Protein AF-A0A3A4PEE6-F1 (afdb_monomer)

Mean predicted aligned error: 11.0 Å

Radius of gyration: 26.26 Å; Cα contacts (8 Å, |Δi|>4): 742; chains: 1; bounding box: 87×63×66 Å

Structure (mmCIF, N/CA/C/O backbone):
data_AF-A0A3A4PEE6-F1
#
_entry.id   AF-A0A3A4PEE6-F1
#
loop_
_atom_site.group_PDB
_atom_site.id
_atom_site.type_symbol
_atom_site.label_atom_id
_atom_site.label_alt_id
_atom_site.label_comp_id
_atom_site.label_asym_id
_atom_site.label_entity_id
_atom_site.label_seq_id
_atom_site.pdbx_PDB_ins_code
_atom_site.Cartn_x
_atom_site.Cartn_y
_atom_site.Cartn_z
_atom_site.occupancy
_atom_site.B_iso_or_equiv
_atom_site.auth_seq_id
_atom_site.auth_comp_id
_atom_site.auth_asym_id
_atom_site.auth_atom_id
_atom_site.pdbx_PDB_model_num
ATOM 1 N N . MET A 1 1 ? 61.094 45.064 -9.556 1.00 45.22 1 MET A N 1
ATOM 2 C CA . MET A 1 1 ? 59.661 45.115 -9.910 1.00 45.22 1 MET A CA 1
ATOM 3 C C . MET A 1 1 ? 58.897 44.663 -8.677 1.00 45.22 1 MET A C 1
ATOM 5 O O . MET A 1 1 ? 59.155 43.572 -8.192 1.00 45.22 1 MET A O 1
ATOM 9 N N . LEU A 1 2 ? 58.136 45.578 -8.083 1.00 46.50 2 LEU A N 1
ATOM 10 C CA . LEU A 1 2 ? 57.671 45.560 -6.695 1.00 46.50 2 LEU A CA 1
ATOM 11 C C . LEU A 1 2 ? 56.166 45.826 -6.717 1.00 46.50 2 LEU A C 1
ATOM 13 O O . LEU A 1 2 ? 55.790 46.919 -7.119 1.00 46.50 2 LEU A O 1
ATOM 17 N N . ILE A 1 3 ? 55.332 44.845 -6.357 1.00 39.81 3 ILE A N 1
ATOM 18 C CA . ILE A 1 3 ? 53.872 44.993 -6.176 1.00 39.81 3 ILE A CA 1
ATOM 19 C C . ILE A 1 3 ? 53.465 43.986 -5.082 1.00 39.81 3 ILE A C 1
ATOM 21 O O . ILE A 1 3 ? 53.501 42.785 -5.321 1.00 39.81 3 ILE A O 1
ATOM 25 N N . VAL A 1 4 ? 53.503 44.387 -3.807 1.00 38.91 4 VAL A N 1
ATOM 26 C CA . VAL A 1 4 ? 52.409 44.935 -2.966 1.00 38.91 4 VAL A CA 1
ATOM 27 C C . VAL A 1 4 ? 51.303 43.913 -2.664 1.00 38.91 4 VAL A C 1
ATOM 29 O O . VAL A 1 4 ? 50.422 43.657 -3.478 1.00 38.91 4 VAL A O 1
ATOM 32 N N . CYS A 1 5 ? 51.352 43.382 -1.437 1.00 42.97 5 CYS A N 1
ATOM 33 C CA . CYS A 1 5 ? 50.287 42.631 -0.775 1.00 42.97 5 CYS A CA 1
ATOM 34 C C . CYS A 1 5 ? 49.165 43.573 -0.311 1.00 42.97 5 CYS A C 1
ATOM 36 O O . CYS A 1 5 ? 49.449 44.591 0.319 1.00 42.97 5 CYS A O 1
ATOM 38 N N . PHE A 1 6 ? 47.905 43.186 -0.522 1.00 43.78 6 PHE A N 1
ATOM 39 C CA . PHE A 1 6 ? 46.747 43.778 0.152 1.00 43.78 6 PHE A CA 1
ATOM 40 C C . PHE A 1 6 ? 46.066 42.720 1.024 1.00 43.78 6 PHE A C 1
ATOM 42 O O . PHE A 1 6 ? 45.573 41.711 0.526 1.00 43.78 6 PHE A O 1
ATOM 49 N N . ALA A 1 7 ? 46.055 42.964 2.333 1.00 48.38 7 ALA A N 1
ATOM 50 C CA . ALA A 1 7 ? 45.245 42.238 3.299 1.00 48.38 7 ALA A CA 1
ATOM 51 C C . ALA A 1 7 ? 43.889 42.946 3.424 1.00 48.38 7 ALA A C 1
ATOM 53 O O . ALA A 1 7 ? 43.844 44.123 3.780 1.00 48.38 7 ALA A O 1
ATOM 54 N N . ALA A 1 8 ? 42.793 42.240 3.149 1.00 49.09 8 ALA A N 1
ATOM 55 C CA . ALA A 1 8 ? 41.441 42.729 3.392 1.00 49.09 8 ALA A CA 1
ATOM 56 C C . ALA A 1 8 ? 40.834 41.979 4.586 1.00 49.09 8 ALA A C 1
ATOM 58 O O . ALA A 1 8 ? 40.660 40.763 4.551 1.00 49.09 8 ALA A O 1
ATOM 59 N N . HIS A 1 9 ? 40.547 42.724 5.654 1.00 46.06 9 HIS A N 1
ATOM 60 C CA . HIS A 1 9 ? 39.720 42.282 6.774 1.00 46.06 9 HIS A CA 1
ATOM 61 C C . HIS A 1 9 ? 38.258 42.216 6.325 1.00 46.06 9 HIS A C 1
ATOM 63 O O . HIS A 1 9 ? 37.709 43.223 5.879 1.00 46.06 9 HIS A O 1
ATOM 69 N N . VAL A 1 10 ? 37.620 41.059 6.489 1.00 49.34 10 VAL A N 1
ATOM 70 C CA . VAL A 1 10 ? 36.172 40.907 6.315 1.00 49.34 10 VAL A CA 1
ATOM 71 C C . VAL A 1 10 ? 35.542 40.735 7.694 1.00 49.34 10 VAL A C 1
ATOM 73 O O . VAL A 1 10 ? 35.890 39.825 8.444 1.00 49.34 10 VAL A O 1
ATOM 76 N N . PHE A 1 11 ? 34.639 41.657 8.027 1.00 43.00 11 PHE A N 1
ATOM 77 C CA . PHE A 1 11 ? 33.806 41.632 9.225 1.00 43.00 11 PHE A CA 1
ATOM 78 C C . PHE A 1 11 ? 32.778 40.497 9.138 1.00 43.00 11 PHE A C 1
ATOM 80 O O . PHE A 1 11 ? 32.085 40.355 8.132 1.00 43.00 11 PHE A O 1
ATOM 87 N N . ALA A 1 12 ? 32.653 39.721 10.214 1.00 45.44 12 ALA A N 1
ATOM 88 C CA . ALA A 1 12 ? 31.570 38.765 10.395 1.00 45.44 12 ALA A CA 1
ATOM 89 C C . ALA A 1 12 ? 30.266 39.512 10.720 1.00 45.44 12 ALA A C 1
ATOM 91 O O . ALA A 1 12 ? 30.190 40.225 11.720 1.00 45.44 12 ALA A O 1
ATOM 92 N N . ALA A 1 13 ? 29.247 39.336 9.880 1.00 48.31 13 ALA A N 1
ATOM 93 C CA . ALA A 1 13 ? 27.880 39.754 10.163 1.00 48.31 13 ALA A CA 1
ATOM 94 C C . ALA A 1 13 ? 27.096 38.575 10.759 1.00 48.31 13 ALA A C 1
ATOM 96 O O . ALA A 1 13 ? 27.114 37.466 10.224 1.00 48.31 13 ALA A O 1
ATOM 97 N N . THR A 1 14 ? 26.410 38.816 11.873 1.00 44.56 14 THR A N 1
ATOM 98 C CA . THR A 1 14 ? 25.442 37.896 12.482 1.00 44.56 14 THR A CA 1
ATOM 99 C C . THR A 1 14 ? 24.201 37.761 11.590 1.00 44.56 14 THR A C 1
ATOM 101 O O . THR A 1 14 ? 23.697 38.779 11.110 1.00 44.56 14 THR A O 1
ATOM 104 N N . PRO A 1 15 ? 23.664 36.546 11.368 1.00 39.97 15 PRO A N 1
ATOM 105 C CA . PRO A 1 15 ? 22.476 36.376 10.544 1.00 39.97 15 PRO A CA 1
ATOM 106 C C . PRO A 1 15 ? 21.219 36.794 11.315 1.00 39.97 15 PRO A C 1
ATOM 108 O O . PRO A 1 15 ? 21.001 36.394 12.460 1.00 39.97 15 PRO A O 1
ATOM 111 N N . ALA A 1 16 ? 20.375 37.586 10.659 1.00 43.00 16 ALA A N 1
ATOM 112 C CA . ALA A 1 16 ? 19.012 37.837 11.095 1.00 43.00 16 ALA A CA 1
ATOM 113 C C . ALA A 1 16 ? 18.144 36.616 10.749 1.00 43.00 16 ALA A C 1
ATOM 115 O O . ALA A 1 16 ? 18.011 36.257 9.578 1.00 43.00 16 ALA A O 1
ATOM 116 N N . PHE A 1 17 ? 17.543 35.988 11.761 1.00 33.69 17 PHE A N 1
ATOM 117 C CA . PHE A 1 17 ? 16.494 34.990 11.560 1.00 33.69 17 PHE A CA 1
ATOM 118 C C . PHE A 1 17 ? 15.236 35.692 11.040 1.00 33.69 17 PHE A C 1
ATOM 120 O O . PHE A 1 17 ? 14.553 36.405 11.774 1.00 33.69 17 PHE A O 1
ATOM 127 N N . THR A 1 18 ? 14.950 35.500 9.756 1.00 42.94 18 THR A N 1
ATOM 128 C CA . THR A 1 18 ? 13.654 35.804 9.148 1.00 42.94 18 THR A CA 1
ATOM 129 C C . THR A 1 18 ? 12.777 34.560 9.248 1.00 42.94 18 THR A C 1
ATOM 131 O O . THR A 1 18 ? 13.246 33.441 9.048 1.00 42.94 18 THR A O 1
ATOM 134 N N . ALA A 1 19 ? 11.512 34.748 9.630 1.00 42.34 19 ALA A N 1
ATOM 135 C CA . ALA A 1 19 ? 10.531 33.670 9.660 1.00 42.34 19 ALA A CA 1
ATOM 136 C C . ALA A 1 19 ? 10.400 33.048 8.262 1.00 42.34 19 ALA A C 1
ATOM 138 O O . ALA A 1 19 ? 10.365 33.773 7.265 1.00 42.34 19 ALA A O 1
ATOM 139 N N . ALA A 1 20 ? 10.340 31.716 8.208 1.00 34.41 20 ALA A N 1
ATOM 140 C CA . ALA A 1 20 ? 10.179 30.980 6.964 1.00 34.41 20 ALA A CA 1
ATOM 141 C C . ALA A 1 20 ? 8.896 31.442 6.244 1.00 34.41 20 ALA A C 1
ATOM 143 O O . ALA A 1 20 ? 7.841 31.511 6.885 1.00 34.41 20 ALA A O 1
ATOM 144 N N . PRO A 1 21 ? 8.958 31.777 4.944 1.00 38.22 21 PRO A N 1
ATOM 145 C CA . PRO A 1 21 ? 7.755 32.025 4.167 1.00 38.22 21 PRO A CA 1
ATOM 146 C C . PRO A 1 21 ? 6.896 30.757 4.146 1.00 38.22 21 PRO A C 1
ATOM 148 O O . PRO A 1 21 ? 7.421 29.642 4.131 1.00 38.22 21 PRO A O 1
ATOM 151 N N . ALA A 1 22 ? 5.572 30.935 4.151 1.00 40.31 22 ALA A N 1
ATOM 152 C CA . ALA A 1 22 ? 4.642 29.847 3.879 1.00 40.31 22 ALA A CA 1
ATOM 153 C C . ALA A 1 22 ? 5.055 29.153 2.573 1.00 40.31 22 ALA A C 1
ATOM 155 O O . ALA A 1 22 ? 5.417 29.835 1.608 1.00 40.31 22 ALA A O 1
ATOM 156 N N . ALA A 1 23 ? 5.037 27.818 2.575 1.00 32.69 23 ALA A N 1
ATOM 157 C CA . ALA A 1 23 ? 5.379 27.028 1.403 1.00 32.69 23 ALA A CA 1
ATOM 158 C C . ALA A 1 23 ? 4.579 27.546 0.190 1.00 32.69 23 ALA A C 1
ATOM 160 O O . ALA A 1 23 ? 3.364 27.742 0.315 1.00 32.69 23 ALA A O 1
ATOM 161 N N . PRO A 1 24 ? 5.234 27.842 -0.947 1.00 38.59 24 PRO A N 1
ATOM 162 C CA . PRO A 1 24 ? 4.513 28.192 -2.161 1.00 38.59 24 PRO A CA 1
ATOM 163 C C . PRO A 1 24 ? 3.582 27.033 -2.523 1.00 38.59 24 PRO A C 1
ATOM 165 O O . PRO A 1 24 ? 3.955 25.874 -2.371 1.00 38.59 24 PRO A O 1
ATOM 168 N N . ALA A 1 25 ? 2.367 27.342 -2.978 1.00 42.75 25 ALA A N 1
ATOM 169 C CA . ALA A 1 25 ? 1.510 26.332 -3.584 1.00 42.75 25 ALA A CA 1
ATOM 170 C C . ALA A 1 25 ? 2.272 25.712 -4.764 1.00 42.75 25 ALA A C 1
ATOM 172 O O . ALA A 1 25 ? 2.732 26.448 -5.641 1.00 42.75 25 ALA A O 1
ATOM 173 N N . ASP A 1 26 ? 2.453 24.393 -4.736 1.00 41.94 26 ASP A N 1
ATOM 174 C CA . ASP A 1 26 ? 3.263 23.680 -5.716 1.00 41.94 26 ASP A CA 1
ATOM 175 C C . ASP A 1 26 ? 2.683 23.861 -7.126 1.00 41.94 26 ASP A C 1
ATOM 177 O O . ASP A 1 26 ? 1.554 23.462 -7.421 1.00 41.94 26 ASP A O 1
ATOM 181 N N . ASP A 1 27 ? 3.473 24.474 -8.011 1.00 51.00 27 ASP A N 1
ATOM 182 C CA . ASP A 1 27 ? 3.250 24.421 -9.451 1.00 51.00 27 ASP A CA 1
ATOM 183 C C . ASP A 1 27 ? 3.647 23.021 -9.927 1.00 51.00 27 ASP A C 1
ATOM 185 O O . ASP A 1 27 ? 4.794 22.736 -10.273 1.00 51.00 27 ASP A O 1
ATOM 189 N N . ASP A 1 28 ? 2.677 22.116 -9.872 1.00 53.62 28 ASP A N 1
ATOM 190 C CA . ASP A 1 28 ? 2.756 20.725 -10.323 1.00 53.62 28 ASP A CA 1
ATOM 191 C C . ASP A 1 28 ? 3.049 20.563 -11.835 1.00 53.62 28 ASP A C 1
ATOM 193 O O . ASP A 1 28 ? 3.081 19.438 -12.334 1.00 53.62 28 ASP A O 1
ATOM 197 N N . GLY A 1 29 ? 3.284 21.658 -12.572 1.00 56.84 29 GLY A N 1
ATOM 198 C CA . GLY A 1 29 ? 3.562 21.658 -14.009 1.00 56.84 29 GLY A CA 1
ATOM 199 C C . GLY A 1 29 ? 2.332 21.352 -14.864 1.00 56.84 29 GLY A C 1
ATOM 200 O O . GLY A 1 29 ? 2.451 21.160 -16.076 1.00 56.84 29 GLY A O 1
ATOM 201 N N . LEU A 1 30 ? 1.144 21.296 -14.256 1.00 49.75 30 LEU A N 1
ATOM 202 C CA . LEU A 1 30 ? -0.086 20.932 -14.943 1.00 49.75 30 LEU A CA 1
ATOM 203 C C . LEU A 1 30 ? -0.776 22.171 -15.490 1.00 49.75 30 LEU A C 1
ATOM 205 O O . LEU A 1 30 ? -1.032 23.148 -14.781 1.00 49.75 30 LEU A O 1
ATOM 209 N N . THR A 1 31 ? -1.144 22.121 -16.773 1.00 63.72 31 THR A N 1
ATOM 210 C CA . THR A 1 31 ? -1.987 23.178 -17.331 1.00 63.72 31 THR A CA 1
ATOM 211 C C . THR A 1 31 ? -3.334 23.190 -16.602 1.00 63.72 31 THR A C 1
ATOM 213 O O . THR A 1 31 ? -3.822 22.134 -16.196 1.00 63.72 31 THR A O 1
ATOM 216 N N . PRO A 1 32 ? -4.001 24.347 -16.469 1.00 54.66 32 PRO A N 1
ATOM 217 C CA . PRO A 1 32 ? -5.336 24.407 -15.875 1.00 54.66 32 PRO A CA 1
ATOM 218 C C . PRO A 1 32 ? -6.360 23.488 -16.555 1.00 54.66 32 PRO A C 1
ATOM 220 O O . PRO A 1 32 ? -7.316 23.068 -15.909 1.00 54.66 32 PRO A O 1
ATOM 223 N N . GLN A 1 33 ? -6.166 23.180 -17.843 1.00 48.97 33 GLN A N 1
ATOM 224 C CA . GLN A 1 33 ? -6.991 22.226 -18.578 1.00 48.97 33 GLN A CA 1
ATOM 225 C C . GLN A 1 33 ? -6.669 20.788 -18.163 1.00 48.97 33 GLN A C 1
ATOM 227 O O . GLN A 1 33 ? -7.586 20.074 -17.789 1.00 48.97 33 GLN A O 1
ATOM 232 N N . LEU A 1 34 ? -5.387 20.408 -18.090 1.00 48.75 34 LEU A N 1
ATOM 233 C CA . LEU A 1 34 ? -4.983 19.091 -17.589 1.00 48.75 34 LEU A CA 1
ATOM 234 C C . LEU A 1 34 ? -5.427 18.892 -16.133 1.00 48.75 34 LEU A C 1
ATOM 236 O O . LEU A 1 34 ? -5.989 17.860 -15.813 1.00 48.75 34 LEU A O 1
ATOM 240 N N . ARG A 1 35 ? -5.305 19.907 -15.264 1.00 50.56 35 ARG A N 1
ATOM 241 C CA . ARG A 1 35 ? -5.877 19.860 -13.906 1.00 50.56 35 ARG A CA 1
ATOM 242 C C . ARG A 1 35 ? -7.388 19.670 -13.912 1.00 50.56 35 ARG A C 1
ATOM 244 O O . ARG A 1 35 ? -7.917 19.054 -13.004 1.00 50.56 35 ARG A O 1
ATOM 251 N N . ARG A 1 36 ? -8.110 20.212 -14.889 1.00 46.25 36 ARG A N 1
ATOM 252 C CA . ARG A 1 36 ? -9.563 20.027 -14.989 1.00 46.25 36 ARG A CA 1
ATOM 253 C C . ARG A 1 36 ? -9.924 18.655 -15.559 1.00 46.25 36 ARG A C 1
ATOM 255 O O . ARG A 1 36 ? -10.931 18.094 -15.153 1.00 46.25 36 ARG A O 1
ATOM 262 N N . ASP A 1 37 ? -9.100 18.108 -16.437 1.00 49.78 37 ASP A N 1
ATOM 263 C CA . ASP A 1 37 ? -9.311 16.782 -17.012 1.00 49.78 37 ASP A CA 1
ATOM 264 C C . ASP A 1 37 ? -8.914 15.674 -16.013 1.00 49.78 37 ASP A C 1
ATOM 266 O O . ASP A 1 37 ? -9.582 14.650 -15.947 1.00 49.78 37 ASP A O 1
ATOM 270 N N . ILE A 1 38 ? -7.898 15.919 -15.172 1.00 51.50 38 ILE A N 1
ATOM 271 C CA . ILE A 1 38 ? -7.454 15.031 -14.082 1.00 51.50 38 ILE A CA 1
ATOM 272 C C . ILE A 1 38 ? -8.330 15.210 -12.833 1.00 51.50 38 ILE A C 1
ATOM 274 O O . ILE A 1 38 ? -8.850 14.240 -12.299 1.00 51.50 38 ILE A O 1
ATOM 278 N N . TYR A 1 39 ? -8.521 16.449 -12.362 1.00 44.91 39 TYR A N 1
ATOM 279 C CA . TYR A 1 39 ? -9.173 16.752 -11.077 1.00 44.91 39 TYR A CA 1
ATOM 280 C C . TYR A 1 39 ? -10.595 17.312 -11.200 1.00 44.91 39 TYR A C 1
ATOM 282 O O . TYR A 1 39 ? -11.364 17.269 -10.244 1.00 44.91 39 TYR A O 1
ATOM 290 N N . GLY A 1 40 ? -10.990 17.845 -12.357 1.00 40.34 40 GLY A N 1
ATOM 291 C CA . GLY A 1 40 ? -12.303 18.480 -12.551 1.00 40.34 40 GLY A CA 1
ATOM 292 C C . GLY A 1 40 ? -13.471 17.501 -12.702 1.00 40.34 40 GLY A C 1
ATOM 293 O O . GLY A 1 40 ? -14.621 17.936 -12.656 1.00 40.34 40 GLY A O 1
ATOM 294 N N . GLY A 1 41 ? -13.193 16.198 -12.828 1.00 40.91 41 GLY A N 1
ATOM 295 C CA . GLY A 1 41 ? -14.175 15.121 -12.663 1.00 40.91 41 GLY A CA 1
ATOM 296 C C . GLY A 1 41 ? -14.405 14.706 -11.202 1.00 40.91 41 GLY A C 1
ATOM 297 O O . GLY A 1 41 ? -15.413 14.074 -10.90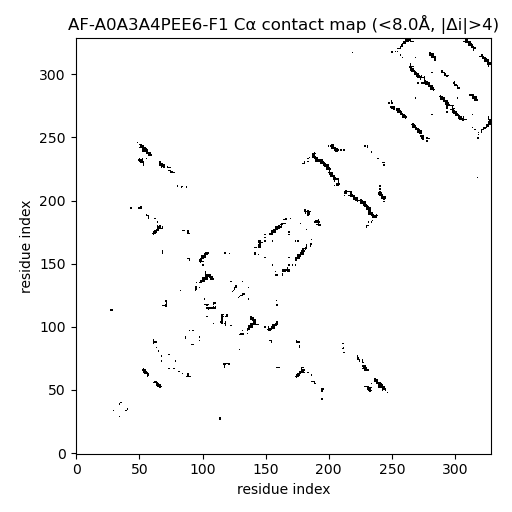3 1.00 40.91 41 GLY A O 1
ATOM 298 N N . MET A 1 42 ? -13.529 15.105 -10.272 1.00 40.38 42 MET A N 1
ATOM 299 C CA . MET A 1 42 ? -13.570 14.697 -8.863 1.00 40.38 42 MET A CA 1
ATOM 300 C C . MET A 1 42 ? -14.402 15.653 -7.997 1.00 40.38 42 MET A C 1
ATOM 302 O O . MET A 1 42 ? -13.963 16.138 -6.957 1.00 40.38 42 MET A O 1
ATOM 306 N N . ASN A 1 43 ? -15.652 15.902 -8.391 1.00 40.62 43 ASN A N 1
ATOM 307 C CA . ASN A 1 43 ? -16.664 16.316 -7.417 1.00 40.62 43 ASN A CA 1
ATOM 308 C C . ASN A 1 43 ? -17.132 15.055 -6.682 1.00 40.62 43 ASN A C 1
ATOM 310 O O . ASN A 1 43 ? -18.160 14.470 -7.022 1.00 40.62 43 ASN A O 1
ATOM 314 N N . GLY A 1 44 ? -16.317 14.606 -5.725 1.00 39.12 44 GLY A N 1
ATOM 315 C CA . GLY A 1 44 ? -16.571 13.396 -4.950 1.00 39.12 44 GLY A CA 1
ATOM 316 C C . GLY A 1 44 ? -17.930 13.448 -4.231 1.00 39.12 44 GLY A C 1
ATOM 317 O O . GLY A 1 44 ? -18.326 14.513 -3.738 1.00 39.12 44 GLY A O 1
ATOM 318 N N . PRO A 1 45 ? -18.663 12.324 -4.141 1.00 35.34 45 PRO A N 1
ATOM 319 C CA . PRO A 1 45 ? -19.906 12.259 -3.391 1.00 35.34 45 PRO A CA 1
ATOM 320 C C . PRO A 1 45 ? -19.637 12.563 -1.916 1.00 35.34 45 PRO A C 1
ATOM 322 O O . PRO A 1 45 ? -18.853 11.893 -1.246 1.00 35.34 45 PRO A O 1
ATOM 325 N N . THR A 1 46 ? -20.331 13.561 -1.382 1.00 38.88 46 THR A N 1
ATOM 326 C CA . THR A 1 46 ? -20.386 13.826 0.057 1.00 38.88 46 THR A CA 1
ATOM 327 C C . THR A 1 46 ? -21.395 12.872 0.696 1.00 38.88 46 THR A C 1
ATOM 329 O O . THR A 1 46 ? -22.535 13.239 0.964 1.00 38.88 46 THR A O 1
ATOM 332 N N . GLY A 1 47 ? -21.018 11.612 0.919 1.00 35.16 47 GLY A N 1
ATOM 333 C CA . GLY A 1 47 ? -21.890 10.696 1.655 1.00 35.16 47 GLY A CA 1
ATOM 334 C C . GLY A 1 47 ? -21.484 9.228 1.615 1.00 35.16 47 GLY A C 1
ATOM 335 O O . GLY A 1 47 ? -21.424 8.631 0.552 1.00 35.16 47 GLY A O 1
ATOM 336 N N . SER A 1 48 ? -21.301 8.662 2.813 1.00 38.62 48 SER A N 1
ATOM 337 C CA . SER A 1 48 ? -21.280 7.229 3.151 1.00 38.62 48 SER A CA 1
ATOM 338 C C . SER A 1 48 ? -20.250 6.333 2.444 1.00 38.62 48 SER A C 1
ATOM 340 O O . SER A 1 48 ? -20.510 5.825 1.363 1.00 38.62 48 SER A O 1
ATOM 342 N N . GLY A 1 49 ? -19.146 6.029 3.140 1.00 51.91 49 GLY A N 1
ATOM 343 C CA . GLY A 1 49 ? -18.414 4.763 2.975 1.00 51.91 49 GLY A CA 1
ATOM 344 C C . GLY A 1 49 ? -17.745 4.532 1.621 1.00 51.91 49 GLY A C 1
ATOM 345 O O . GLY A 1 49 ? -17.877 3.445 1.077 1.00 51.91 49 GLY A O 1
ATOM 346 N N . VAL A 1 50 ? -17.059 5.537 1.075 1.00 59.12 50 VAL A N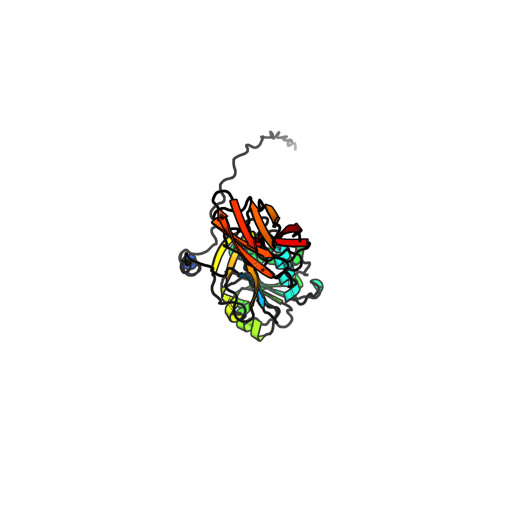 1
ATOM 347 C CA . VAL A 1 50 ? -16.256 5.351 -0.141 1.00 59.12 50 VAL A CA 1
ATOM 348 C C . VAL A 1 50 ? -15.000 4.558 0.222 1.00 59.12 50 VAL A C 1
ATOM 350 O O . VAL A 1 50 ? -14.247 4.991 1.096 1.00 59.12 50 VAL A O 1
ATOM 353 N N . ASP A 1 51 ? -14.794 3.415 -0.433 1.00 77.62 51 ASP A N 1
ATOM 354 C CA . ASP A 1 51 ? -13.579 2.609 -0.307 1.00 77.62 51 ASP A CA 1
ATOM 355 C C . ASP A 1 51 ? -12.382 3.413 -0.841 1.00 77.62 51 ASP A C 1
ATOM 357 O O . ASP A 1 51 ? -12.370 3.879 -1.986 1.00 77.62 51 ASP A O 1
ATOM 361 N N . ARG A 1 52 ? -11.401 3.639 0.036 1.00 91.06 52 ARG A N 1
ATOM 362 C CA . ARG A 1 52 ? -10.203 4.455 -0.206 1.00 91.06 52 ARG A CA 1
ATOM 363 C C . ARG A 1 52 ? -8.968 3.594 -0.052 1.00 91.06 52 ARG A C 1
ATOM 365 O O . ARG A 1 52 ? -8.133 3.808 0.825 1.00 91.06 52 ARG A O 1
ATOM 372 N N . ASP A 1 53 ? -8.870 2.590 -0.896 1.00 94.88 53 ASP A N 1
ATOM 373 C CA . ASP A 1 53 ? -7.815 1.601 -0.825 1.00 94.88 53 ASP A CA 1
ATOM 374 C C . ASP A 1 53 ? -6.531 2.184 -1.415 1.00 94.88 53 ASP A C 1
ATOM 376 O O . ASP A 1 53 ? -6.506 2.652 -2.551 1.00 94.88 53 ASP A O 1
ATOM 380 N N . VAL A 1 54 ? -5.464 2.186 -0.617 1.00 96.88 54 VAL A N 1
ATOM 381 C CA . VAL A 1 54 ? -4.171 2.808 -0.950 1.00 96.88 54 VAL A CA 1
ATOM 382 C C . VAL A 1 54 ? -3.132 1.756 -1.298 1.00 96.88 54 VAL A C 1
ATOM 384 O O . VAL A 1 54 ? -2.260 2.009 -2.116 1.00 96.88 54 VAL A O 1
ATOM 387 N N . ILE A 1 55 ? -3.204 0.565 -0.706 1.00 98.06 55 ILE A N 1
ATOM 388 C CA . ILE A 1 55 ? -2.397 -0.571 -1.154 1.00 98.06 55 ILE A CA 1
ATOM 389 C C . ILE A 1 55 ? -3.329 -1.732 -1.442 1.00 98.06 55 ILE A C 1
ATOM 391 O O . ILE A 1 55 ? -3.948 -2.275 -0.523 1.00 98.06 55 ILE A O 1
ATOM 395 N N . ILE A 1 56 ? -3.380 -2.130 -2.710 1.00 98.25 56 ILE A N 1
ATOM 396 C CA . ILE A 1 56 ? -4.159 -3.271 -3.186 1.00 98.25 56 ILE A CA 1
ATOM 397 C C . ILE A 1 56 ? -3.198 -4.245 -3.858 1.00 98.25 56 ILE A C 1
ATOM 399 O O . ILE A 1 56 ? -2.358 -3.841 -4.660 1.00 98.25 56 ILE A O 1
ATOM 403 N N . VAL A 1 57 ? -3.317 -5.532 -3.550 1.00 98.38 57 VAL A N 1
ATOM 404 C CA . VAL A 1 57 ? -2.532 -6.585 -4.206 1.00 98.38 57 VAL A CA 1
ATOM 405 C C . VAL A 1 57 ? -3.431 -7.577 -4.915 1.00 98.38 57 VAL A C 1
ATOM 407 O O . VAL A 1 57 ? -4.546 -7.847 -4.469 1.00 98.38 57 VAL A O 1
ATOM 410 N N . HIS A 1 58 ? -2.938 -8.167 -5.998 1.00 98.31 58 HIS A N 1
ATOM 411 C CA . HIS A 1 58 ? -3.639 -9.270 -6.645 1.00 98.31 58 HIS A CA 1
ATOM 412 C C . HIS A 1 58 ? -3.503 -10.547 -5.807 1.00 98.31 58 HIS A C 1
ATOM 414 O O . HIS A 1 58 ? -2.407 -10.918 -5.390 1.00 98.31 58 HIS A O 1
ATOM 420 N N . ARG A 1 59 ? -4.602 -11.283 -5.610 1.00 94.38 59 ARG A N 1
ATOM 421 C CA . ARG A 1 59 ? -4.646 -12.508 -4.785 1.00 94.38 59 ARG A CA 1
ATOM 422 C C . ARG A 1 59 ? -3.591 -13.559 -5.143 1.00 94.38 59 ARG A C 1
ATOM 424 O O . ARG A 1 59 ? -3.053 -14.218 -4.258 1.00 94.38 59 ARG A O 1
ATOM 431 N N . SER A 1 60 ? -3.364 -13.773 -6.437 1.00 95.81 60 SER A N 1
ATOM 432 C CA . SER A 1 60 ? -2.516 -14.857 -6.962 1.00 95.81 60 SER A CA 1
ATOM 433 C C . SER A 1 60 ? -1.358 -14.417 -7.865 1.00 95.81 60 SER A C 1
ATOM 435 O O . SER A 1 60 ? -0.602 -15.274 -8.318 1.00 95.81 60 SER A O 1
ATOM 437 N N . LYS A 1 61 ? -1.208 -13.119 -8.151 1.00 97.94 61 LYS A N 1
ATOM 438 C CA . LYS A 1 61 ? -0.193 -12.591 -9.076 1.00 97.94 61 LYS A CA 1
ATOM 439 C C . LYS A 1 61 ? 0.657 -11.546 -8.355 1.00 97.94 61 LYS A C 1
ATOM 441 O O . LYS A 1 61 ? 0.121 -10.867 -7.485 1.00 97.94 61 LYS A O 1
ATOM 446 N N . PRO A 1 62 ? 1.934 -11.370 -8.724 1.00 98.00 62 PRO A N 1
ATOM 447 C CA . PRO A 1 62 ? 2.810 -10.354 -8.141 1.00 98.00 62 PRO A CA 1
ATOM 448 C C . PRO A 1 62 ? 2.497 -8.953 -8.699 1.00 98.00 62 PRO A C 1
ATOM 450 O O . PRO A 1 62 ? 3.308 -8.347 -9.397 1.00 98.00 62 PRO A O 1
ATOM 453 N N . ILE A 1 63 ? 1.282 -8.470 -8.438 1.00 98.62 63 ILE A N 1
ATOM 454 C CA . ILE A 1 63 ? 0.770 -7.176 -8.897 1.00 98.62 63 ILE A CA 1
ATOM 455 C C . ILE A 1 63 ? 0.367 -6.347 -7.680 1.00 98.62 63 ILE A C 1
ATOM 457 O O . ILE A 1 63 ? -0.349 -6.845 -6.805 1.00 98.62 63 ILE A O 1
ATOM 461 N N . VAL A 1 64 ? 0.813 -5.092 -7.644 1.00 98.62 64 VAL A N 1
ATOM 462 C CA . VAL A 1 64 ? 0.543 -4.141 -6.563 1.00 98.62 64 VAL A CA 1
ATOM 463 C C . VAL A 1 64 ? 0.094 -2.803 -7.140 1.00 98.62 64 VAL A C 1
ATOM 465 O O . VAL A 1 64 ? 0.773 -2.229 -7.987 1.00 98.62 64 VAL A O 1
ATOM 468 N N . TYR A 1 65 ? -1.000 -2.273 -6.608 1.00 98.56 65 TYR A N 1
ATOM 469 C CA . TYR A 1 65 ? -1.289 -0.846 -6.636 1.00 98.56 65 TYR A CA 1
ATOM 470 C C . TYR A 1 65 ? -0.791 -0.201 -5.341 1.00 98.56 65 TYR A C 1
ATOM 472 O O . TYR A 1 65 ? -1.079 -0.699 -4.249 1.00 98.56 65 TYR A O 1
ATOM 480 N N . PHE A 1 66 ? -0.034 0.888 -5.469 1.00 98.38 66 PHE A N 1
ATOM 481 C CA . PHE A 1 66 ? 0.588 1.624 -4.375 1.00 98.38 66 PHE A CA 1
ATOM 482 C C . PHE A 1 66 ? 0.262 3.119 -4.491 1.00 98.38 66 PHE A C 1
ATOM 484 O O . PHE A 1 66 ? 0.987 3.900 -5.097 1.00 98.38 66 PHE A O 1
ATOM 491 N N . GLY A 1 67 ? -0.844 3.525 -3.882 1.00 97.38 67 GLY A N 1
ATOM 492 C CA . GLY A 1 67 ? -1.440 4.851 -4.010 1.00 97.38 67 GLY A CA 1
ATOM 493 C C . GLY A 1 67 ? -0.679 6.002 -3.350 1.00 97.38 67 GLY A C 1
ATOM 494 O O . GLY A 1 67 ? -1.009 7.160 -3.574 1.00 97.38 67 GLY A O 1
ATOM 495 N N . MET A 1 68 ? 0.362 5.742 -2.556 1.00 96.25 68 MET A N 1
ATOM 496 C CA . MET A 1 68 ? 1.238 6.793 -2.016 1.00 96.25 68 MET A CA 1
ATOM 497 C C . MET A 1 68 ? 2.211 7.286 -3.105 1.00 96.25 68 MET A C 1
ATOM 499 O O . MET A 1 68 ? 3.381 6.905 -3.132 1.00 96.25 68 MET A O 1
ATOM 503 N N . TYR A 1 69 ? 1.704 8.097 -4.035 1.00 91.75 69 TYR A N 1
ATOM 504 C CA . TYR A 1 69 ? 2.330 8.325 -5.341 1.00 91.75 69 TYR A CA 1
ATOM 505 C C . TYR A 1 69 ? 3.430 9.404 -5.374 1.00 91.75 69 TYR A C 1
ATOM 507 O O . TYR A 1 69 ? 4.336 9.306 -6.202 1.00 91.75 69 TYR A O 1
ATOM 515 N N . ARG A 1 70 ? 3.393 10.435 -4.504 1.00 94.56 70 ARG A N 1
ATOM 516 C CA . ARG A 1 70 ? 4.465 11.459 -4.427 1.00 94.56 70 ARG A CA 1
ATOM 517 C C . ARG A 1 70 ? 5.671 10.912 -3.677 1.00 94.56 70 ARG A C 1
ATOM 519 O O . ARG A 1 70 ? 5.970 11.326 -2.554 1.00 94.56 70 ARG A O 1
ATOM 526 N N . THR A 1 71 ? 6.362 9.959 -4.282 1.00 96.12 71 THR A N 1
ATOM 527 C CA . THR A 1 71 ? 7.529 9.297 -3.692 1.00 96.12 71 THR A CA 1
ATOM 528 C C . THR A 1 71 ? 8.644 10.285 -3.341 1.00 96.12 71 THR A C 1
ATOM 530 O O . THR A 1 71 ? 9.349 10.084 -2.358 1.00 96.12 71 THR A O 1
ATOM 533 N N . SER A 1 72 ? 8.748 11.423 -4.035 1.00 96.62 72 SER A N 1
ATOM 534 C CA . SER A 1 72 ? 9.678 12.505 -3.678 1.00 96.62 72 SER A CA 1
ATOM 535 C C . SER A 1 72 ? 9.413 13.157 -2.314 1.00 96.62 72 SER A C 1
ATOM 537 O O . SER A 1 72 ? 10.311 13.785 -1.754 1.00 96.62 72 SER A O 1
ATOM 539 N N . MET A 1 73 ? 8.210 12.985 -1.759 1.00 95.00 73 MET A N 1
ATOM 540 C CA . MET A 1 73 ? 7.805 13.463 -0.432 1.00 95.00 73 MET A CA 1
ATOM 541 C C . MET A 1 73 ? 7.620 12.325 0.580 1.00 95.00 73 MET A C 1
ATOM 543 O O . MET A 1 73 ? 7.237 12.570 1.724 1.00 95.00 73 MET A O 1
ATOM 547 N N . MET A 1 74 ? 7.858 11.079 0.171 1.00 96.19 74 MET A N 1
ATOM 548 C CA . MET A 1 74 ? 7.632 9.909 1.009 1.00 96.19 74 MET A CA 1
ATOM 549 C C . MET A 1 74 ? 8.648 9.847 2.152 1.00 96.19 74 MET A C 1
ATOM 551 O O . MET A 1 74 ? 9.839 10.120 1.982 1.00 96.19 74 MET A O 1
ATOM 555 N N . THR A 1 75 ? 8.162 9.476 3.330 1.00 95.44 75 THR A N 1
ATOM 556 C CA . THR A 1 75 ? 8.952 9.247 4.545 1.00 95.44 75 THR A CA 1
ATOM 557 C C . THR A 1 75 ? 8.644 7.858 5.097 1.00 95.44 75 THR A C 1
ATOM 559 O O . THR A 1 75 ? 7.841 7.121 4.525 1.00 95.44 75 THR A O 1
ATOM 562 N N . GLU A 1 76 ? 9.284 7.463 6.197 1.00 95.31 76 GLU A N 1
ATOM 563 C CA . GLU A 1 76 ? 8.887 6.239 6.897 1.00 95.31 76 GLU A CA 1
ATOM 564 C C . GLU A 1 76 ? 7.524 6.421 7.591 1.00 95.31 76 GLU A C 1
ATOM 566 O O . GLU A 1 76 ? 7.222 7.511 8.086 1.00 95.31 76 GLU A O 1
ATOM 571 N N . PRO A 1 77 ? 6.674 5.380 7.660 1.00 96.81 77 PRO A N 1
ATOM 572 C CA . PRO A 1 77 ? 6.864 4.009 7.170 1.00 96.81 77 PRO A CA 1
ATOM 573 C C . PRO A 1 77 ? 6.512 3.798 5.681 1.00 96.81 77 PRO A C 1
ATOM 575 O O . PRO A 1 77 ? 6.472 2.663 5.211 1.00 96.81 77 PRO A O 1
ATOM 578 N N . GLY A 1 78 ? 6.212 4.859 4.923 1.00 97.00 78 GLY A N 1
ATOM 579 C CA . GLY A 1 78 ? 5.847 4.760 3.505 1.00 97.00 78 GLY A CA 1
ATOM 580 C C . GLY A 1 78 ? 6.931 4.095 2.651 1.00 97.00 78 GLY A C 1
ATOM 581 O O . GLY A 1 78 ? 6.618 3.219 1.845 1.00 97.00 78 GLY A O 1
ATOM 582 N N . TRP A 1 79 ? 8.202 4.446 2.874 1.00 98.00 79 TRP A N 1
ATOM 583 C CA . TRP A 1 79 ? 9.328 3.827 2.168 1.00 98.00 79 TRP A CA 1
ATOM 584 C C . TRP A 1 79 ? 9.531 2.350 2.529 1.00 98.00 79 TRP A C 1
ATOM 586 O O . TRP A 1 79 ? 9.720 1.548 1.615 1.00 98.00 79 TRP A O 1
ATOM 596 N N . ASP A 1 80 ? 9.424 1.950 3.803 1.00 98.19 80 ASP A N 1
ATOM 597 C CA . ASP A 1 80 ? 9.440 0.525 4.179 1.00 98.19 80 ASP A CA 1
ATOM 598 C C . ASP A 1 80 ? 8.290 -0.257 3.513 1.00 98.19 80 ASP A C 1
ATOM 600 O O . ASP A 1 80 ? 8.518 -1.340 2.967 1.00 98.19 80 ASP A O 1
ATOM 604 N N . LEU A 1 81 ? 7.072 0.297 3.464 1.00 98.25 81 LEU A N 1
ATOM 605 C CA . LEU A 1 81 ? 5.950 -0.324 2.747 1.00 98.25 81 LEU A CA 1
ATOM 606 C C . LEU A 1 81 ? 6.229 -0.471 1.245 1.00 98.25 81 LEU A C 1
ATOM 608 O O . LEU A 1 81 ? 5.936 -1.525 0.673 1.00 98.25 81 LEU A O 1
ATOM 612 N N . TYR A 1 82 ? 6.806 0.556 0.613 1.00 98.56 82 TYR A N 1
ATOM 613 C CA . TYR A 1 82 ? 7.186 0.517 -0.800 1.00 98.56 82 TYR A CA 1
ATOM 614 C C . TYR A 1 82 ? 8.249 -0.557 -1.062 1.00 98.56 82 TYR A C 1
ATOM 616 O O . TYR A 1 82 ? 8.082 -1.385 -1.958 1.00 98.56 82 TYR A O 1
ATOM 624 N N . ALA A 1 83 ? 9.300 -0.613 -0.237 1.00 98.69 83 ALA A N 1
ATOM 625 C CA . ALA A 1 83 ? 10.358 -1.615 -0.343 1.00 98.69 83 ALA A CA 1
ATOM 626 C C . ALA A 1 83 ? 9.795 -3.041 -0.274 1.00 98.69 83 ALA A C 1
ATOM 628 O O . ALA A 1 83 ? 10.105 -3.879 -1.118 1.00 98.69 83 ALA A O 1
ATOM 629 N N . ARG A 1 84 ? 8.891 -3.306 0.678 1.00 98.62 84 ARG A N 1
ATOM 630 C CA . ARG A 1 84 ? 8.248 -4.621 0.811 1.00 98.62 84 ARG A CA 1
ATOM 631 C C . ARG A 1 84 ? 7.329 -4.962 -0.355 1.00 98.62 84 ARG A C 1
ATOM 633 O O . ARG A 1 84 ? 7.198 -6.142 -0.685 1.00 98.62 84 ARG A O 1
ATOM 640 N N . ALA A 1 85 ? 6.662 -3.967 -0.941 1.00 98.62 85 ALA A N 1
ATOM 641 C CA . ALA A 1 85 ? 5.848 -4.156 -2.137 1.00 98.62 85 ALA A CA 1
ATOM 642 C C . ALA A 1 85 ? 6.715 -4.579 -3.327 1.00 98.62 85 ALA A C 1
ATOM 644 O O . ALA A 1 85 ? 6.394 -5.570 -3.986 1.00 98.62 85 ALA A O 1
ATOM 645 N N . VAL A 1 86 ? 7.841 -3.891 -3.540 1.00 98.62 86 VAL A N 1
ATOM 646 C CA . VAL A 1 86 ? 8.827 -4.235 -4.572 1.00 98.62 86 VAL A CA 1
ATOM 647 C C . VAL A 1 86 ? 9.421 -5.621 -4.317 1.00 98.62 86 VAL A C 1
ATOM 649 O O . VAL A 1 86 ? 9.394 -6.451 -5.219 1.00 98.62 86 VAL A O 1
ATOM 652 N N . ASP A 1 87 ? 9.881 -5.920 -3.099 1.00 98.44 87 ASP A N 1
ATOM 653 C CA . ASP A 1 87 ? 10.462 -7.224 -2.749 1.00 98.44 87 ASP A CA 1
ATOM 654 C C . ASP A 1 87 ? 9.481 -8.380 -2.981 1.00 98.44 87 ASP A C 1
ATOM 656 O O . ASP A 1 87 ? 9.847 -9.399 -3.569 1.00 98.44 87 ASP A O 1
ATOM 660 N N . TRP A 1 88 ? 8.225 -8.231 -2.544 1.00 98.50 88 TRP A N 1
ATOM 661 C CA . TRP A 1 88 ? 7.195 -9.252 -2.739 1.00 98.50 88 TRP A CA 1
ATOM 662 C C . TRP A 1 88 ? 6.870 -9.462 -4.219 1.00 98.50 88 TRP A C 1
ATOM 664 O O . TRP A 1 88 ? 6.855 -10.607 -4.678 1.00 98.50 88 TRP A O 1
ATOM 674 N N . ALA A 1 89 ? 6.649 -8.381 -4.973 1.00 98.38 89 ALA A N 1
ATOM 675 C CA . ALA A 1 89 ? 6.357 -8.471 -6.401 1.00 98.38 89 ALA A CA 1
ATOM 676 C C . ALA A 1 89 ? 7.543 -9.082 -7.170 1.00 98.38 89 ALA A C 1
ATOM 678 O O . ALA A 1 89 ? 7.364 -9.930 -8.040 1.00 98.38 89 ALA A O 1
ATOM 679 N N . ASN A 1 90 ? 8.770 -8.754 -6.772 1.00 98.31 90 ASN A N 1
ATOM 680 C CA . ASN A 1 90 ? 9.998 -9.290 -7.350 1.00 98.31 90 ASN A CA 1
ATOM 681 C C . ASN A 1 90 ? 10.322 -10.736 -6.907 1.00 98.31 90 ASN A C 1
ATOM 683 O O . ASN A 1 90 ? 11.403 -11.262 -7.177 1.00 98.31 90 ASN A O 1
ATOM 687 N N . GLY A 1 91 ? 9.414 -11.395 -6.179 1.00 97.94 91 GLY A N 1
ATOM 688 C CA . GLY A 1 91 ? 9.597 -12.769 -5.714 1.00 97.94 91 GLY A CA 1
ATOM 689 C C . GLY A 1 91 ? 10.767 -12.938 -4.741 1.00 97.94 91 GLY A C 1
ATOM 690 O O . GLY A 1 91 ? 11.369 -14.010 -4.696 1.00 97.94 91 GLY A O 1
ATOM 691 N N . PHE A 1 92 ? 11.099 -11.890 -3.982 1.00 98.12 92 PHE A N 1
ATOM 692 C CA . PHE A 1 92 ? 12.207 -11.842 -3.022 1.00 98.12 92 PHE A CA 1
ATOM 693 C C . PHE A 1 92 ? 13.587 -12.125 -3.630 1.00 98.12 92 PHE A C 1
ATOM 695 O O . PHE A 1 92 ? 14.487 -12.605 -2.934 1.00 98.12 92 PHE A O 1
ATOM 702 N N . LYS A 1 93 ? 13.775 -11.851 -4.927 1.00 98.38 93 LYS A N 1
ATOM 703 C CA . LYS A 1 93 ? 15.106 -11.896 -5.539 1.00 98.38 93 LYS A CA 1
ATOM 704 C C . LYS A 1 93 ? 16.020 -10.874 -4.874 1.00 98.38 93 LYS A C 1
ATOM 706 O O . LYS A 1 93 ? 15.607 -9.752 -4.588 1.00 98.38 93 LYS A O 1
ATOM 711 N N . ALA A 1 94 ? 17.277 -11.260 -4.660 1.00 98.19 94 ALA A N 1
ATOM 712 C CA . ALA A 1 94 ? 18.275 -10.333 -4.157 1.00 98.19 94 ALA A CA 1
ATOM 713 C C . ALA A 1 94 ? 18.459 -9.172 -5.159 1.00 98.19 94 ALA A C 1
ATOM 715 O O . ALA A 1 94 ? 18.492 -9.422 -6.366 1.00 98.19 94 ALA A O 1
ATOM 716 N N . PRO A 1 95 ? 18.642 -7.925 -4.693 1.00 98.31 95 PRO A N 1
ATOM 717 C CA . PRO A 1 95 ? 18.818 -6.758 -5.562 1.00 98.31 95 PRO A CA 1
ATOM 718 C C . PRO A 1 95 ? 19.918 -6.921 -6.625 1.00 98.31 95 PRO A C 1
ATOM 720 O O . PRO A 1 95 ? 19.758 -6.490 -7.765 1.00 98.31 95 PRO A O 1
ATOM 723 N N . ALA A 1 96 ? 21.020 -7.599 -6.282 1.00 98.19 96 ALA A N 1
ATOM 724 C CA . ALA A 1 96 ? 22.128 -7.874 -7.202 1.00 98.19 96 ALA A CA 1
ATOM 725 C C . ALA A 1 96 ? 21.756 -8.813 -8.367 1.00 98.19 96 ALA A C 1
ATOM 727 O O . ALA A 1 96 ? 22.342 -8.712 -9.444 1.00 98.19 96 ALA A O 1
ATOM 728 N N . ASP A 1 97 ? 20.764 -9.683 -8.166 1.00 98.38 97 ASP A N 1
ATOM 729 C CA . ASP A 1 97 ? 20.317 -10.696 -9.130 1.00 98.38 97 ASP A CA 1
ATOM 730 C C . ASP A 1 97 ? 19.047 -10.277 -9.886 1.00 98.38 97 ASP A C 1
ATOM 732 O O . ASP A 1 97 ? 18.516 -11.048 -10.686 1.00 98.38 97 ASP A O 1
ATOM 736 N N . SER A 1 98 ? 18.536 -9.076 -9.610 1.00 98.50 98 SER A N 1
ATOM 737 C CA . SER A 1 98 ? 17.258 -8.594 -10.117 1.00 98.50 98 SER A CA 1
ATOM 738 C C . SER A 1 98 ? 17.433 -7.442 -11.094 1.00 98.50 98 SER A C 1
ATOM 740 O O . SER A 1 98 ? 18.181 -6.508 -10.818 1.00 98.50 98 SER A O 1
ATOM 742 N N . LYS A 1 99 ? 16.665 -7.456 -12.186 1.00 98.75 99 LYS A N 1
ATOM 743 C CA . LYS A 1 99 ? 16.583 -6.386 -13.187 1.00 98.75 99 LYS A CA 1
ATOM 744 C C . LYS A 1 99 ? 15.223 -5.700 -13.170 1.00 98.75 99 LYS A C 1
ATOM 746 O O . LYS A 1 99 ? 14.186 -6.355 -13.253 1.00 98.75 99 LYS A O 1
ATOM 751 N N . VAL A 1 100 ? 15.242 -4.375 -13.105 1.00 98.81 100 VAL A N 1
ATOM 752 C CA . VAL A 1 100 ? 14.067 -3.517 -12.932 1.00 98.81 100 VAL A CA 1
ATOM 753 C C . VAL A 1 100 ? 13.850 -2.678 -14.184 1.00 98.81 100 VAL A C 1
ATOM 755 O O . VAL A 1 100 ? 14.778 -2.023 -14.660 1.00 98.81 100 VAL A O 1
ATOM 758 N N . TRP A 1 101 ? 12.621 -2.672 -14.693 1.00 98.81 101 TRP A N 1
ATOM 759 C CA . TRP A 1 101 ? 12.158 -1.675 -15.655 1.00 98.81 101 TRP A CA 1
ATOM 760 C C . TRP A 1 101 ? 11.409 -0.577 -14.900 1.00 98.81 101 TRP A C 1
ATOM 762 O O . TRP A 1 101 ? 10.299 -0.800 -14.427 1.00 98.81 101 TRP A O 1
ATOM 772 N N . LEU A 1 102 ? 12.014 0.597 -14.759 1.00 98.81 102 LEU A N 1
ATOM 773 C CA . LEU A 1 102 ? 11.442 1.745 -14.064 1.00 98.81 102 LEU A CA 1
ATOM 774 C C . LEU A 1 102 ? 10.870 2.736 -15.083 1.00 98.81 102 LEU A C 1
ATOM 776 O O . LEU A 1 102 ? 11.607 3.494 -15.712 1.00 98.81 102 LEU A O 1
ATOM 780 N N . ALA A 1 103 ? 9.550 2.735 -15.234 1.00 98.56 103 ALA A N 1
ATOM 781 C CA . ALA A 1 103 ? 8.825 3.683 -16.065 1.00 98.56 103 ALA A CA 1
ATOM 782 C C . ALA A 1 103 ? 8.541 4.972 -15.266 1.00 98.56 103 ALA A C 1
ATOM 784 O O . ALA A 1 103 ? 7.747 4.969 -14.322 1.00 98.56 103 ALA A O 1
ATOM 785 N N . THR A 1 104 ? 9.210 6.068 -15.638 1.00 98.25 104 THR A N 1
ATOM 786 C CA . THR A 1 104 ? 9.037 7.416 -15.058 1.00 98.25 104 THR A CA 1
ATOM 787 C C . THR A 1 104 ? 8.329 8.338 -16.047 1.00 98.25 104 THR A C 1
ATOM 789 O O . THR A 1 104 ? 8.042 7.930 -17.168 1.00 98.25 104 THR A O 1
ATOM 792 N N . TYR A 1 105 ? 8.027 9.584 -15.671 1.00 96.88 105 TYR A N 1
ATOM 793 C CA . TYR A 1 105 ? 7.232 10.491 -16.505 1.00 96.88 105 TYR A CA 1
ATOM 794 C C . TYR A 1 105 ? 7.752 10.613 -17.950 1.00 96.88 105 TYR A C 1
ATOM 796 O O . TYR A 1 105 ? 6.975 10.437 -18.890 1.00 96.88 105 TYR A O 1
ATOM 804 N N . ASN A 1 106 ? 9.050 10.855 -18.141 1.00 96.81 106 ASN A N 1
ATOM 805 C CA . ASN A 1 106 ? 9.691 10.969 -19.448 1.00 96.81 106 ASN A CA 1
ATOM 806 C C . ASN A 1 106 ? 10.909 10.043 -19.654 1.00 96.81 106 ASN A C 1
ATOM 808 O O . ASN A 1 106 ? 11.439 9.982 -20.765 1.00 96.81 106 ASN A O 1
ATOM 812 N N . GLY A 1 107 ? 11.335 9.310 -18.624 1.00 97.50 107 GLY A N 1
ATOM 813 C CA . GLY A 1 107 ? 12.443 8.360 -18.699 1.00 97.50 107 GLY A CA 1
ATOM 814 C C . GLY A 1 107 ? 13.844 8.967 -18.628 1.00 97.50 107 GLY A C 1
ATOM 815 O O . GLY A 1 107 ? 14.803 8.273 -18.965 1.00 97.50 107 GLY A O 1
ATOM 816 N N . THR A 1 108 ? 13.997 10.240 -18.242 1.00 97.00 108 THR A N 1
ATOM 817 C CA . THR A 1 108 ? 15.311 10.910 -18.231 1.00 97.00 108 THR A CA 1
ATOM 818 C C . THR A 1 108 ? 15.944 11.037 -16.848 1.00 97.00 108 THR A C 1
ATOM 820 O O . THR A 1 108 ? 17.159 11.221 -16.781 1.00 97.00 108 THR A O 1
ATOM 823 N N . LEU A 1 109 ? 15.165 10.942 -15.759 1.00 96.88 109 LEU A N 1
ATOM 824 C CA . LEU A 1 109 ? 15.600 11.295 -14.397 1.00 96.88 109 LEU A CA 1
ATOM 825 C C . LEU A 1 109 ? 16.215 12.698 -14.295 1.00 96.88 109 LEU A C 1
ATOM 827 O O . LEU A 1 109 ? 17.104 12.942 -13.474 1.00 96.88 109 LEU A O 1
ATOM 831 N N . ASP A 1 110 ? 15.779 13.618 -15.148 1.00 96.88 110 ASP A N 1
ATOM 832 C CA . ASP A 1 110 ? 16.321 14.968 -15.178 1.00 96.88 110 ASP A CA 1
ATOM 833 C C . ASP A 1 110 ? 15.704 15.814 -14.045 1.00 96.88 110 ASP A C 1
ATOM 835 O O . ASP A 1 110 ? 14.492 16.059 -14.055 1.00 96.88 110 ASP A O 1
ATOM 839 N N . PRO A 1 111 ? 16.506 16.280 -13.066 1.00 95.69 111 PRO A N 1
ATOM 840 C CA . PRO A 1 111 ? 16.004 17.038 -11.923 1.00 95.69 111 PRO A CA 1
ATOM 841 C C . PRO A 1 111 ? 15.440 18.416 -12.295 1.00 95.69 111 PRO A C 1
ATOM 843 O O . PRO A 1 111 ? 14.749 19.020 -11.469 1.00 95.69 111 PRO A O 1
ATOM 846 N N . GLU A 1 112 ? 15.716 18.927 -13.500 1.00 95.69 112 GLU A N 1
ATOM 847 C CA . GLU A 1 112 ? 15.131 20.177 -13.994 1.00 95.69 112 GLU A CA 1
ATOM 848 C C . GLU A 1 112 ? 13.642 20.016 -14.345 1.00 95.69 112 GLU A C 1
ATOM 850 O O . GLU A 1 112 ? 12.890 20.993 -14.314 1.00 95.69 112 GLU A O 1
ATOM 855 N N . TYR A 1 113 ? 13.178 18.786 -14.598 1.00 93.75 113 TYR A N 1
ATOM 856 C CA . TYR A 1 113 ? 11.772 18.488 -14.863 1.00 93.75 113 TYR A CA 1
ATOM 857 C C . TYR A 1 113 ? 11.066 18.076 -13.570 1.00 93.75 113 TYR A C 1
ATOM 859 O O . TYR A 1 113 ? 11.251 16.976 -13.055 1.00 93.75 113 TYR A O 1
ATOM 867 N N . SER A 1 114 ? 10.189 18.939 -13.050 1.00 93.12 114 SER A N 1
ATOM 868 C CA . SER A 1 114 ? 9.458 18.682 -11.797 1.00 93.12 114 SER A CA 1
ATOM 869 C C . SER A 1 114 ? 8.650 17.377 -11.811 1.00 93.12 114 SER A C 1
ATOM 871 O O . SER A 1 114 ? 8.527 16.731 -10.772 1.00 93.12 114 SER A O 1
ATOM 873 N N . ALA A 1 115 ? 8.155 16.960 -12.978 1.00 92.88 115 ALA A N 1
ATOM 874 C CA . ALA A 1 115 ? 7.430 15.705 -13.160 1.00 92.88 115 ALA A CA 1
ATOM 875 C C . ALA A 1 115 ? 8.309 14.443 -13.003 1.00 92.88 115 ALA A C 1
ATOM 877 O O . ALA A 1 115 ? 7.774 13.367 -12.758 1.00 92.88 115 ALA A O 1
ATOM 878 N N . GLU A 1 116 ? 9.641 14.558 -13.090 1.00 95.88 116 GLU A N 1
ATOM 879 C CA . GLU A 1 116 ? 10.573 13.442 -12.855 1.00 95.88 116 GLU A CA 1
ATOM 880 C C . GLU A 1 116 ? 10.915 13.243 -11.373 1.00 95.88 116 GLU A C 1
ATOM 882 O O . GLU A 1 116 ? 11.518 12.231 -11.027 1.00 95.88 116 GLU A O 1
ATOM 887 N N . ARG A 1 117 ? 10.538 14.165 -10.473 1.00 97.00 117 ARG A N 1
ATOM 888 C CA . ARG A 1 117 ? 10.942 14.114 -9.053 1.00 97.00 117 ARG A CA 1
ATOM 889 C C . ARG A 1 117 ? 10.611 12.782 -8.382 1.00 97.00 117 ARG A C 1
ATOM 891 O O . ARG A 1 117 ? 11.444 12.251 -7.650 1.00 97.00 117 ARG A O 1
ATOM 898 N N . ASP A 1 118 ? 9.426 12.242 -8.646 1.00 97.56 118 ASP A N 1
ATOM 899 C CA . ASP A 1 118 ? 8.974 10.977 -8.065 1.00 97.56 118 ASP A CA 1
ATOM 900 C C . ASP A 1 118 ? 9.742 9.773 -8.660 1.00 97.56 118 ASP A C 1
ATOM 902 O O . ASP A 1 118 ? 10.195 8.882 -7.935 1.00 97.56 118 ASP A O 1
ATOM 906 N N . GLY A 1 119 ? 10.018 9.793 -9.968 1.00 98.00 119 GLY A N 1
ATOM 907 C CA . GLY A 1 119 ? 10.884 8.806 -10.621 1.00 98.00 119 GLY A CA 1
ATOM 908 C C . GLY A 1 119 ? 12.325 8.832 -10.095 1.00 98.00 119 GLY A C 1
ATOM 909 O O . GLY A 1 119 ? 12.898 7.783 -9.798 1.00 98.00 119 GLY A O 1
ATOM 910 N N . ILE A 1 120 ? 12.891 10.029 -9.901 1.00 98.56 120 ILE A N 1
ATOM 911 C CA . ILE A 1 120 ? 14.224 10.246 -9.314 1.00 98.56 120 ILE A CA 1
ATOM 912 C C . ILE A 1 120 ? 14.281 9.706 -7.884 1.00 98.56 120 ILE A C 1
ATOM 914 O O . ILE A 1 120 ? 15.258 9.048 -7.518 1.00 98.56 120 ILE A O 1
ATOM 918 N N . ALA A 1 121 ? 13.246 9.958 -7.079 1.00 98.44 121 ALA A N 1
ATOM 919 C CA . ALA A 1 121 ? 13.173 9.477 -5.705 1.00 98.44 121 ALA A CA 1
ATOM 920 C C . ALA A 1 121 ? 13.155 7.944 -5.643 1.00 98.44 121 ALA A C 1
ATOM 922 O O . ALA A 1 121 ? 13.954 7.360 -4.910 1.00 98.44 121 ALA A O 1
ATOM 923 N N . VAL A 1 122 ? 12.324 7.288 -6.463 1.00 98.56 122 VAL A N 1
ATOM 924 C CA . VAL A 1 122 ? 12.291 5.817 -6.547 1.00 98.56 122 VAL A CA 1
ATOM 925 C C . VAL A 1 122 ? 13.623 5.261 -7.039 1.00 98.56 122 VAL A C 1
ATOM 927 O O . VAL A 1 122 ? 14.175 4.369 -6.400 1.00 98.56 122 VAL A O 1
ATOM 930 N N . TYR A 1 123 ? 14.187 5.803 -8.121 1.00 98.75 123 TYR A N 1
ATOM 931 C CA . TYR A 1 123 ? 15.488 5.367 -8.636 1.00 98.75 123 TYR A CA 1
ATOM 932 C C . TYR A 1 123 ? 16.591 5.479 -7.572 1.00 98.75 123 TYR A C 1
ATOM 934 O O . TYR A 1 123 ? 17.352 4.537 -7.338 1.00 98.75 123 TYR A O 1
ATOM 942 N N . GLY A 1 124 ? 16.647 6.620 -6.880 1.00 98.56 124 GLY A N 1
ATOM 943 C CA . GLY A 1 124 ? 17.579 6.853 -5.783 1.00 98.56 124 GLY A CA 1
ATOM 944 C C . GLY A 1 124 ? 17.384 5.870 -4.629 1.00 98.56 124 GLY A C 1
ATOM 945 O O . GLY A 1 124 ? 18.373 5.361 -4.103 1.00 98.56 124 GLY A O 1
ATOM 946 N N . TYR A 1 125 ? 16.140 5.569 -4.255 1.00 98.56 125 TYR A N 1
ATOM 947 C CA . TYR A 1 125 ? 15.828 4.626 -3.182 1.00 98.56 125 TYR A CA 1
ATOM 948 C C . TYR A 1 125 ? 16.215 3.183 -3.545 1.00 98.56 125 TYR A C 1
ATOM 950 O O . TYR A 1 125 ? 16.858 2.500 -2.744 1.00 98.56 125 TYR A O 1
ATOM 958 N N . LEU A 1 126 ? 15.919 2.740 -4.773 1.00 98.69 126 LEU A N 1
ATOM 959 C CA . LEU A 1 126 ? 16.301 1.413 -5.272 1.00 98.69 126 LEU A CA 1
ATOM 960 C C . LEU A 1 126 ? 17.816 1.186 -5.165 1.00 98.69 126 LEU A C 1
ATOM 962 O O . LEU A 1 126 ? 18.263 0.158 -4.663 1.00 98.69 126 LEU A O 1
ATOM 966 N N . ILE A 1 127 ? 18.621 2.157 -5.595 1.00 98.62 127 ILE A N 1
ATOM 967 C CA . ILE A 1 127 ? 20.082 2.009 -5.606 1.00 98.62 127 ILE A CA 1
ATOM 968 C C . ILE A 1 127 ? 20.679 2.197 -4.213 1.00 98.62 127 ILE A C 1
ATOM 970 O O . ILE A 1 127 ? 21.487 1.385 -3.769 1.00 98.62 127 ILE A O 1
ATOM 974 N N . ASN A 1 128 ? 20.318 3.283 -3.528 1.00 98.38 128 ASN A N 1
ATOM 975 C CA . ASN A 1 128 ? 21.026 3.699 -2.318 1.00 98.38 128 ASN A CA 1
ATOM 976 C C . ASN A 1 128 ? 20.516 2.993 -1.057 1.00 98.38 128 ASN A C 1
ATOM 978 O O . ASN A 1 128 ? 21.286 2.836 -0.111 1.00 98.38 128 ASN A O 1
ATOM 982 N N . THR A 1 129 ? 19.246 2.582 -1.041 1.00 98.31 129 THR A N 1
ATOM 983 C CA . THR A 1 129 ? 18.614 1.959 0.129 1.00 98.31 129 THR A CA 1
ATOM 984 C C . THR A 1 129 ? 18.415 0.468 -0.085 1.00 98.31 129 THR A C 1
ATOM 986 O O . THR A 1 129 ? 18.864 -0.332 0.732 1.00 98.31 129 THR A O 1
ATOM 989 N N . MET A 1 130 ? 17.781 0.079 -1.195 1.00 98.19 130 MET A N 1
ATOM 990 C CA . MET A 1 130 ? 17.523 -1.335 -1.482 1.00 98.19 130 MET A CA 1
ATOM 991 C C . MET A 1 130 ? 18.743 -2.059 -2.066 1.00 98.19 130 MET A C 1
ATOM 993 O O . MET A 1 130 ? 18.786 -3.281 -2.035 1.00 98.19 130 MET A O 1
ATOM 997 N N . GLY A 1 131 ? 19.759 -1.344 -2.559 1.00 98.38 131 GLY A N 1
AT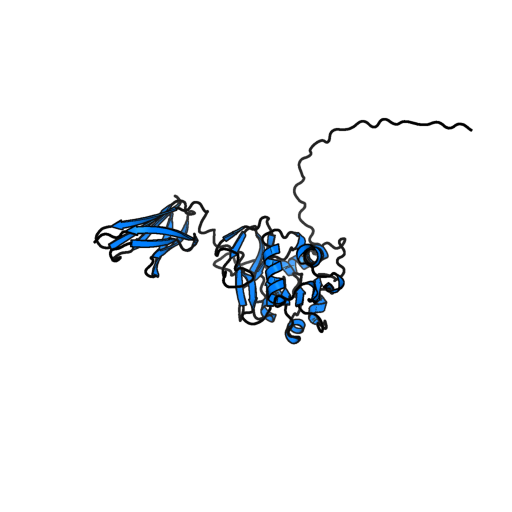OM 998 C CA . GLY A 1 131 ? 21.022 -1.936 -3.010 1.00 98.38 131 GLY A CA 1
ATOM 999 C C . GLY A 1 131 ? 20.986 -2.551 -4.412 1.00 98.38 131 GLY A C 1
ATOM 1000 O O . GLY A 1 131 ? 21.817 -3.409 -4.718 1.00 98.38 131 GLY A O 1
ATOM 1001 N N . PHE A 1 132 ? 20.051 -2.138 -5.272 1.00 98.56 132 PHE A N 1
ATOM 1002 C CA . PHE A 1 132 ? 20.059 -2.540 -6.680 1.00 98.56 132 PHE A CA 1
ATOM 1003 C C . PHE A 1 132 ? 21.289 -1.951 -7.399 1.00 98.56 132 PHE A C 1
ATOM 1005 O O . PHE A 1 132 ? 21.544 -0.746 -7.287 1.00 98.56 132 PHE A O 1
ATOM 1012 N N . PRO A 1 133 ? 22.048 -2.750 -8.174 1.00 98.56 133 PRO A N 1
ATOM 1013 C CA . PRO A 1 133 ? 23.083 -2.220 -9.057 1.00 98.56 133 PRO A CA 1
ATOM 1014 C C . PRO A 1 133 ? 22.481 -1.254 -10.081 1.00 98.56 133 PRO A C 1
ATOM 1016 O O . PRO A 1 133 ? 21.392 -1.494 -10.604 1.00 98.56 133 PRO A O 1
ATOM 1019 N N . ARG A 1 134 ? 23.189 -0.169 -10.412 1.00 98.56 134 ARG A N 1
ATOM 1020 C CA . ARG A 1 134 ? 22.669 0.851 -11.346 1.00 98.56 134 ARG A CA 1
ATOM 1021 C C . ARG A 1 134 ? 22.391 0.264 -12.726 1.00 98.56 134 ARG A C 1
ATOM 1023 O O . ARG A 1 134 ? 21.382 0.574 -13.341 1.00 98.56 134 ARG A O 1
ATOM 1030 N N . GLU A 1 135 ? 23.273 -0.613 -13.185 1.00 98.31 135 GLU A N 1
ATOM 1031 C CA . GLU A 1 135 ? 23.176 -1.337 -14.451 1.00 98.31 135 GLU A CA 1
ATOM 1032 C C . GLU A 1 135 ? 21.964 -2.277 -14.538 1.00 98.31 135 GLU A C 1
ATOM 1034 O O . GLU A 1 135 ? 21.577 -2.673 -15.637 1.00 98.31 135 GLU A O 1
ATOM 1039 N N . ASN A 1 136 ? 21.353 -2.611 -13.399 1.00 98.62 136 ASN A N 1
ATOM 1040 C CA . ASN A 1 136 ? 20.166 -3.451 -13.334 1.00 98.62 136 ASN A CA 1
ATOM 1041 C C . ASN A 1 136 ? 18.859 -2.647 -13.343 1.00 98.62 136 ASN A C 1
ATOM 1043 O O . ASN A 1 136 ? 17.795 -3.250 -13.472 1.00 98.62 136 ASN A O 1
ATOM 1047 N N . VAL A 1 137 ? 18.905 -1.316 -13.219 1.00 98.69 137 VAL A N 1
ATOM 1048 C CA . VAL A 1 137 ? 17.712 -0.459 -13.235 1.00 98.69 137 VAL A CA 1
ATOM 1049 C C . VAL A 1 137 ? 17.651 0.291 -14.561 1.00 98.69 137 VAL A C 1
ATOM 1051 O O . VAL A 1 137 ? 18.367 1.265 -14.783 1.00 98.69 137 VAL A O 1
ATOM 1054 N N . HIS A 1 138 ? 16.783 -0.166 -15.460 1.00 98.69 138 HIS A N 1
ATOM 1055 C CA . HIS A 1 138 ? 16.521 0.512 -16.722 1.00 98.69 138 HIS A CA 1
ATOM 1056 C C . HIS A 1 138 ? 15.431 1.562 -16.537 1.00 98.69 138 HIS A C 1
ATOM 1058 O O . HIS A 1 138 ? 14.302 1.221 -16.199 1.00 98.69 138 HIS A O 1
ATOM 1064 N N . VAL A 1 139 ? 15.763 2.827 -16.779 1.00 98.62 139 VAL A N 1
ATOM 1065 C CA . VAL A 1 139 ? 14.803 3.932 -16.745 1.00 98.62 139 VAL A CA 1
ATOM 1066 C C . VAL A 1 139 ? 14.199 4.107 -18.133 1.00 98.62 139 VAL A C 1
ATOM 1068 O O . VAL A 1 139 ? 14.932 4.199 -19.119 1.00 98.62 139 VAL A O 1
ATOM 1071 N N . ALA A 1 140 ? 12.874 4.182 -18.204 1.00 98.62 140 ALA A N 1
ATOM 1072 C CA . ALA A 1 140 ? 12.136 4.362 -19.443 1.00 98.62 140 ALA A CA 1
ATOM 1073 C C . ALA A 1 140 ? 11.000 5.381 -19.289 1.00 98.62 140 ALA A C 1
ATOM 1075 O O . ALA A 1 140 ? 10.542 5.678 -18.189 1.00 98.62 140 ALA A O 1
ATOM 1076 N N . HIS A 1 141 ? 10.525 5.902 -20.420 1.00 98.44 141 HIS A N 1
ATOM 1077 C CA . HIS A 1 141 ? 9.353 6.776 -20.480 1.00 98.44 141 HIS A CA 1
ATOM 1078 C C . HIS A 1 141 ? 8.087 6.025 -20.033 1.00 98.44 141 HIS A C 1
ATOM 1080 O O . HIS A 1 141 ? 7.949 4.837 -20.322 1.00 98.44 141 HIS A O 1
ATOM 1086 N N . GLN A 1 142 ? 7.129 6.704 -19.404 1.00 97.69 142 GLN A N 1
ATOM 1087 C CA . GLN A 1 142 ? 5.909 6.097 -18.849 1.00 97.69 142 GLN A CA 1
ATOM 1088 C C . GLN A 1 142 ? 5.115 5.297 -19.892 1.00 97.69 142 GLN A C 1
ATOM 1090 O O . GLN A 1 142 ? 4.702 4.172 -19.644 1.00 97.69 142 GLN A O 1
ATOM 1095 N N . SER A 1 143 ? 5.004 5.814 -21.118 1.00 98.06 143 SER A N 1
ATOM 1096 C CA . SER A 1 143 ? 4.327 5.127 -22.231 1.00 98.06 143 SER A CA 1
ATOM 1097 C C . SER A 1 143 ? 5.027 3.844 -22.698 1.00 98.06 143 SER A C 1
ATOM 1099 O O . SER A 1 143 ? 4.494 3.126 -23.537 1.00 98.06 143 SER A O 1
ATOM 1101 N N . SER A 1 144 ? 6.229 3.541 -22.196 1.00 98.38 144 SER A N 1
ATOM 1102 C CA . SER A 1 144 ? 6.888 2.268 -22.491 1.00 98.38 144 SER A CA 1
ATOM 1103 C C . SER A 1 144 ? 6.120 1.074 -21.935 1.00 98.38 144 SER A C 1
ATOM 1105 O O . SER A 1 144 ? 6.294 -0.018 -22.466 1.00 98.38 144 SER A O 1
ATOM 1107 N N . ILE A 1 145 ? 5.239 1.248 -20.938 1.00 98.31 145 ILE A N 1
ATOM 1108 C CA . ILE A 1 145 ? 4.450 0.120 -20.430 1.00 98.31 145 ILE A CA 1
ATOM 1109 C C . ILE A 1 145 ? 3.489 -0.447 -21.488 1.00 98.31 145 ILE A C 1
ATOM 1111 O O . ILE A 1 145 ? 3.314 -1.662 -21.562 1.00 98.31 145 ILE A O 1
ATOM 1115 N N . GLU A 1 146 ? 2.991 0.409 -22.387 1.00 98.31 146 GLU A N 1
ATOM 1116 C CA . GLU A 1 146 ? 2.008 0.070 -23.428 1.00 98.31 146 GLU A CA 1
ATOM 1117 C C . GLU A 1 146 ? 2.601 -0.831 -24.529 1.00 98.31 146 GLU A C 1
ATOM 1119 O O . GLU A 1 146 ? 1.894 -1.613 -25.159 1.00 98.31 146 GLU A O 1
ATOM 1124 N N . THR A 1 147 ? 3.910 -0.721 -24.797 1.00 98.19 147 THR A N 1
ATOM 1125 C CA . THR A 1 147 ? 4.540 -1.334 -25.989 1.00 98.19 147 THR A CA 1
ATOM 1126 C C . THR A 1 147 ? 5.934 -1.926 -25.766 1.00 98.19 147 THR A C 1
ATOM 1128 O O . THR A 1 147 ? 6.506 -2.520 -26.681 1.00 98.19 147 THR A O 1
ATOM 1131 N N . GLY A 1 148 ? 6.512 -1.771 -24.574 1.00 98.06 148 GLY A N 1
ATOM 1132 C CA . GLY A 1 148 ? 7.858 -2.232 -24.248 1.00 98.06 148 GLY A CA 1
ATOM 1133 C C . GLY A 1 148 ? 7.991 -3.754 -24.273 1.00 98.06 148 GLY A C 1
ATOM 1134 O O . GLY A 1 148 ? 7.043 -4.480 -23.976 1.00 98.06 148 GLY A O 1
ATOM 1135 N N . ASN A 1 149 ? 9.190 -4.238 -24.608 1.00 98.31 149 ASN A N 1
ATOM 1136 C CA . ASN A 1 149 ? 9.565 -5.635 -24.405 1.00 98.31 149 ASN A CA 1
ATOM 1137 C C . ASN A 1 149 ? 10.274 -5.765 -23.051 1.00 98.31 149 ASN A C 1
ATOM 1139 O O . ASN A 1 149 ? 11.377 -5.245 -22.879 1.00 98.31 149 ASN A O 1
ATOM 1143 N N . PHE A 1 150 ? 9.654 -6.480 -22.116 1.00 98.56 150 PHE A N 1
ATOM 1144 C CA . PHE A 1 150 ? 10.167 -6.671 -20.760 1.00 98.56 150 PHE A CA 1
ATOM 1145 C C . PHE A 1 150 ? 10.946 -7.986 -20.605 1.00 98.56 150 PHE A C 1
ATOM 1147 O O . PHE A 1 150 ? 11.244 -8.412 -19.484 1.00 98.56 150 PHE A O 1
ATOM 1154 N N . ASP A 1 151 ? 11.277 -8.670 -21.702 1.00 98.12 151 ASP A N 1
ATOM 1155 C CA . ASP A 1 151 ? 12.159 -9.834 -21.689 1.00 98.12 151 ASP A CA 1
ATOM 1156 C C . ASP A 1 151 ? 13.488 -9.512 -20.993 1.00 98.12 151 ASP A C 1
ATOM 1158 O O . ASP A 1 151 ? 14.144 -8.507 -21.257 1.00 98.12 151 ASP A O 1
ATOM 1162 N N . GLY A 1 152 ? 13.891 -10.387 -20.070 1.00 97.94 152 GLY A N 1
ATOM 1163 C CA . GLY A 1 152 ? 15.096 -10.196 -19.262 1.00 97.94 152 GLY A CA 1
ATOM 1164 C C . GLY A 1 152 ? 14.945 -9.261 -18.057 1.00 97.94 152 GLY A C 1
ATOM 1165 O O . GLY A 1 152 ? 15.906 -9.152 -17.300 1.00 97.94 152 GLY A O 1
ATOM 1166 N N . TYR A 1 153 ? 13.779 -8.644 -17.845 1.00 98.69 153 TYR A N 1
ATOM 1167 C CA . TYR A 1 153 ? 13.445 -7.917 -16.616 1.00 98.69 153 TYR A CA 1
ATOM 1168 C C . TYR A 1 153 ? 12.588 -8.774 -15.686 1.00 98.69 153 TYR A C 1
ATOM 1170 O O . TYR A 1 153 ? 11.746 -9.561 -16.141 1.00 98.69 153 TYR A O 1
ATOM 1178 N N . ASP A 1 154 ? 12.820 -8.607 -14.387 1.00 98.69 154 ASP A N 1
ATOM 1179 C CA . ASP A 1 154 ? 12.167 -9.361 -13.318 1.00 98.69 154 ASP A CA 1
ATOM 1180 C C . ASP A 1 154 ? 10.922 -8.655 -12.788 1.00 98.69 154 ASP A C 1
ATOM 1182 O O . ASP A 1 154 ? 9.979 -9.319 -12.371 1.00 98.69 154 ASP A O 1
ATOM 1186 N N . ILE A 1 155 ? 10.900 -7.324 -12.850 1.00 98.75 155 ILE A N 1
ATOM 1187 C CA . ILE A 1 155 ? 9.793 -6.494 -12.380 1.00 98.75 155 ILE A CA 1
ATOM 1188 C C . ILE A 1 155 ? 9.695 -5.206 -13.200 1.00 98.75 155 ILE A C 1
ATOM 1190 O O . ILE A 1 155 ? 10.710 -4.640 -13.621 1.00 98.75 155 ILE A O 1
ATOM 1194 N N . VAL A 1 156 ? 8.463 -4.743 -13.405 1.00 98.81 156 VAL A N 1
ATOM 1195 C CA . VAL A 1 156 ? 8.153 -3.433 -13.981 1.00 98.81 156 VAL A CA 1
ATOM 1196 C C . VAL A 1 156 ? 7.574 -2.539 -12.878 1.00 98.81 156 VAL A C 1
ATOM 1198 O O . VAL A 1 156 ? 6.667 -2.943 -12.152 1.00 98.81 156 VAL A O 1
ATOM 1201 N N . LEU A 1 157 ? 8.117 -1.332 -12.734 1.00 98.75 157 LEU A N 1
ATOM 1202 C CA . LEU A 1 157 ? 7.661 -0.315 -11.789 1.00 98.75 157 LEU A CA 1
ATOM 1203 C C . LEU A 1 157 ? 7.129 0.880 -12.577 1.00 98.75 157 LEU A C 1
ATOM 1205 O O . LEU A 1 157 ? 7.872 1.472 -13.360 1.00 98.75 157 LEU A O 1
ATOM 1209 N N . TYR A 1 158 ? 5.873 1.246 -12.354 1.00 98.62 158 TYR A N 1
ATOM 1210 C CA . TYR A 1 158 ? 5.247 2.427 -12.932 1.00 98.62 158 TYR A CA 1
ATOM 1211 C C . TYR A 1 158 ? 5.074 3.505 -11.865 1.00 98.62 158 TYR A C 1
ATOM 1213 O O . TYR A 1 158 ? 4.281 3.355 -10.935 1.00 98.62 158 TYR A O 1
ATOM 1221 N N . VAL A 1 159 ? 5.853 4.582 -11.982 1.00 97.50 159 VAL A N 1
ATOM 1222 C CA . VAL A 1 159 ? 5.908 5.673 -10.995 1.00 97.50 159 VAL A CA 1
ATOM 1223 C C . VAL A 1 159 ? 5.353 6.939 -11.631 1.00 97.50 159 VAL A C 1
ATOM 1225 O O . VAL A 1 159 ? 6.050 7.932 -11.856 1.00 97.50 159 VAL A O 1
ATOM 1228 N N . ASN A 1 160 ? 4.080 6.865 -12.000 1.00 95.44 160 ASN A N 1
ATOM 1229 C CA . ASN A 1 160 ? 3.318 8.005 -12.464 1.00 95.44 160 ASN A CA 1
ATOM 1230 C C . ASN A 1 160 ? 1.839 7.865 -12.086 1.00 95.44 160 ASN A C 1
ATOM 1232 O O . ASN A 1 160 ? 1.350 6.765 -11.829 1.00 95.44 160 ASN A O 1
ATOM 1236 N N . LEU A 1 161 ? 1.129 8.989 -12.043 1.00 93.19 161 LEU A N 1
ATOM 1237 C CA . LEU A 1 161 ? -0.314 9.003 -11.834 1.00 93.19 161 LEU A CA 1
ATOM 1238 C C . LEU A 1 161 ? -1.104 8.864 -13.124 1.00 93.19 161 LEU A C 1
ATOM 1240 O O . LEU A 1 161 ? -2.223 8.356 -13.088 1.00 93.19 161 LEU A O 1
ATOM 1244 N N . TYR A 1 162 ? -0.553 9.319 -14.251 1.00 92.31 162 TYR A N 1
ATOM 1245 C CA . TYR A 1 162 ? -1.263 9.262 -15.519 1.00 92.31 162 TYR A CA 1
ATOM 1246 C C . TYR A 1 162 ? -1.525 7.812 -15.887 1.00 92.31 162 TYR A C 1
ATOM 1248 O O . TYR A 1 162 ? -0.551 7.089 -16.075 1.00 92.31 162 TYR A O 1
ATOM 1256 N N . PRO A 1 163 ? -2.786 7.376 -16.000 1.00 93.12 163 PRO A N 1
ATOM 1257 C CA . PRO A 1 163 ? -3.055 6.007 -16.390 1.00 93.12 163 PRO A CA 1
ATOM 1258 C C . PRO A 1 163 ? -2.544 5.760 -17.807 1.00 93.12 163 PRO A C 1
ATOM 1260 O O . PRO A 1 163 ? -2.624 6.628 -18.689 1.00 93.12 163 PRO A O 1
ATOM 1263 N N . ARG A 1 164 ? -1.984 4.573 -17.999 1.00 97.12 164 ARG A N 1
ATOM 1264 C CA . ARG A 1 164 ? -1.496 4.046 -19.270 1.00 97.12 164 ARG A CA 1
ATOM 1265 C C . ARG A 1 164 ? -2.008 2.622 -19.411 1.00 97.12 164 ARG A C 1
ATOM 1267 O O . ARG A 1 164 ? -2.267 1.968 -18.414 1.00 97.12 164 ARG A O 1
ATOM 1274 N N . ASP A 1 165 ? -2.121 2.146 -20.645 1.00 97.75 165 ASP A N 1
ATOM 1275 C CA . ASP A 1 165 ? -2.532 0.762 -20.890 1.00 97.75 165 ASP A CA 1
ATOM 1276 C C . ASP A 1 165 ? -1.430 -0.201 -20.403 1.00 97.75 165 ASP A C 1
ATOM 1278 O O . ASP A 1 165 ? -0.367 -0.339 -21.021 1.00 97.75 165 ASP A O 1
ATOM 1282 N N . ALA A 1 166 ? -1.682 -0.859 -19.274 1.00 97.88 166 ALA A N 1
ATOM 1283 C CA . ALA A 1 166 ? -0.798 -1.827 -18.638 1.00 97.88 166 ALA A CA 1
ATOM 1284 C C . ALA A 1 166 ? -1.003 -3.255 -19.181 1.00 97.88 166 ALA A C 1
ATOM 1286 O O . ALA A 1 166 ? -0.275 -4.181 -18.795 1.00 97.88 166 ALA A O 1
ATOM 1287 N N . THR A 1 167 ? -1.934 -3.465 -20.121 1.00 97.81 167 THR A N 1
ATOM 1288 C CA . THR A 1 167 ? -2.260 -4.780 -20.700 1.00 97.81 167 THR A CA 1
ATOM 1289 C C . THR A 1 167 ? -1.032 -5.473 -21.288 1.00 97.81 167 THR A C 1
ATOM 1291 O O . THR A 1 167 ? -0.887 -6.692 -21.181 1.00 97.81 167 THR A O 1
ATOM 1294 N N . ASN A 1 168 ? -0.099 -4.724 -21.882 1.00 98.38 168 ASN A N 1
ATOM 1295 C CA . ASN A 1 168 ? 1.136 -5.292 -22.426 1.00 98.38 168 ASN A CA 1
ATOM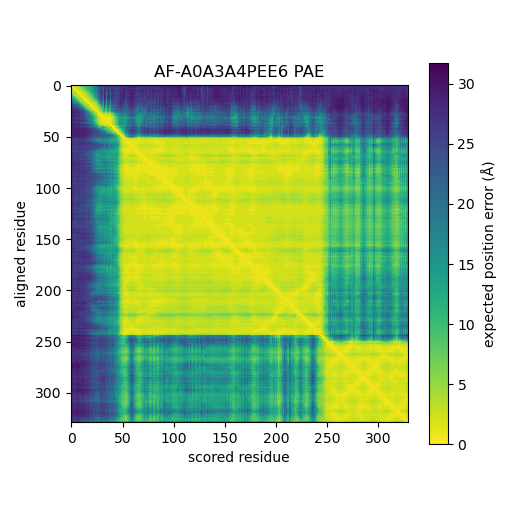 1296 C C . ASN A 1 168 ? 2.050 -5.891 -21.336 1.00 98.38 168 ASN A C 1
ATOM 1298 O O . ASN A 1 168 ? 2.590 -6.983 -21.530 1.00 98.38 168 ASN A O 1
ATOM 1302 N N . VAL A 1 169 ? 2.168 -5.246 -20.169 1.00 98.38 169 VAL A N 1
ATOM 1303 C CA . VAL A 1 169 ? 2.915 -5.783 -19.012 1.00 98.38 169 VAL A CA 1
ATOM 1304 C C . VAL A 1 169 ? 2.291 -7.105 -18.548 1.00 98.38 169 VAL A C 1
ATOM 1306 O O . VAL A 1 169 ? 2.994 -8.101 -18.343 1.00 98.38 169 VAL A O 1
ATOM 1309 N N . LE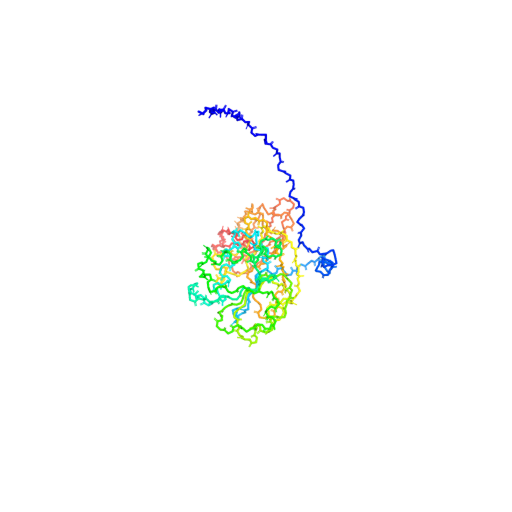U A 1 170 ? 0.957 -7.138 -18.457 1.00 97.50 170 LEU A N 1
ATOM 1310 C CA . LEU A 1 170 ? 0.191 -8.315 -18.042 1.00 97.50 170 LEU A CA 1
ATOM 1311 C C . LEU A 1 170 ? 0.287 -9.473 -19.038 1.00 97.50 170 LEU A C 1
ATOM 1313 O O . LEU A 1 170 ? 0.476 -10.620 -18.631 1.00 97.50 170 LEU A O 1
ATOM 1317 N N . ASN A 1 171 ? 0.192 -9.186 -20.337 1.00 98.25 171 ASN A N 1
ATOM 1318 C CA . ASN A 1 171 ? 0.291 -10.186 -21.401 1.00 98.25 171 ASN A CA 1
ATOM 1319 C C . ASN A 1 171 ? 1.669 -10.854 -21.443 1.00 98.25 171 ASN A C 1
ATOM 1321 O O . ASN A 1 171 ? 1.774 -12.027 -21.800 1.00 98.25 171 ASN A O 1
ATOM 1325 N N . GLN A 1 172 ? 2.719 -10.136 -21.038 1.00 98.38 172 GLN A N 1
ATOM 1326 C CA . GLN A 1 172 ? 4.069 -10.683 -20.878 1.00 98.38 172 GLN A CA 1
ATOM 1327 C C . GLN A 1 172 ? 4.285 -11.373 -19.516 1.00 98.38 172 GLN A C 1
ATOM 1329 O O . GLN A 1 172 ? 5.385 -11.856 -19.238 1.00 98.38 172 GLN A O 1
ATOM 1334 N N . GLY A 1 173 ? 3.255 -11.441 -18.663 1.00 97.81 173 GLY A N 1
ATOM 1335 C CA . GLY A 1 173 ? 3.281 -12.143 -17.378 1.00 97.81 173 GLY A CA 1
ATOM 1336 C C . GLY A 1 173 ? 4.247 -11.540 -16.360 1.00 97.81 173 GLY A C 1
ATOM 1337 O O . GLY A 1 173 ? 4.783 -12.271 -15.524 1.00 97.81 173 GLY A O 1
ATOM 1338 N N . LYS A 1 174 ? 4.522 -10.234 -16.451 1.00 98.44 174 LYS A N 1
ATOM 1339 C CA . LYS A 1 174 ? 5.518 -9.577 -15.603 1.00 98.44 174 LYS A CA 1
ATOM 1340 C C . LYS A 1 174 ? 4.940 -9.157 -14.252 1.00 98.44 174 LYS A C 1
ATOM 1342 O O . LYS A 1 174 ? 3.818 -8.653 -14.207 1.00 98.44 174 LYS A O 1
ATOM 1347 N N . PRO A 1 175 ? 5.705 -9.318 -13.156 1.00 98.62 175 PRO A N 1
ATOM 1348 C CA . PRO A 1 175 ? 5.433 -8.607 -11.917 1.00 98.62 175 PRO A CA 1
ATOM 1349 C C . PRO A 1 175 ? 5.346 -7.101 -12.130 1.00 98.62 175 PRO A C 1
ATOM 1351 O O . PRO A 1 175 ? 6.152 -6.533 -12.875 1.00 98.62 175 PRO A O 1
ATOM 1354 N N . PHE A 1 176 ? 4.383 -6.466 -11.464 1.00 98.69 176 PHE A N 1
ATOM 1355 C CA . PHE A 1 176 ? 4.058 -5.066 -11.707 1.00 98.69 176 PHE A CA 1
ATOM 1356 C C . PHE A 1 176 ? 3.695 -4.322 -10.424 1.00 98.69 176 PHE A C 1
ATOM 1358 O O . PHE A 1 176 ? 2.855 -4.774 -9.648 1.00 98.69 176 PHE A O 1
ATOM 1365 N N . VAL A 1 177 ? 4.318 -3.167 -10.210 1.00 98.69 177 VAL A N 1
ATOM 1366 C CA . VAL A 1 177 ? 3.947 -2.224 -9.148 1.00 98.69 177 VAL A CA 1
ATOM 1367 C C . VAL A 1 177 ? 3.614 -0.900 -9.810 1.00 98.69 177 VAL A C 1
ATOM 1369 O O . VAL A 1 177 ? 4.466 -0.340 -10.496 1.00 98.69 177 VAL A O 1
ATOM 1372 N N . THR A 1 178 ? 2.405 -0.396 -9.591 1.00 98.56 178 THR A N 1
ATOM 1373 C CA . THR A 1 178 ? 1.950 0.880 -10.151 1.00 98.56 178 THR A CA 1
ATOM 1374 C C . THR A 1 178 ? 1.481 1.843 -9.072 1.00 98.56 178 THR A C 1
ATOM 1376 O O . THR A 1 178 ? 0.925 1.429 -8.052 1.00 98.56 178 THR A O 1
ATOM 1379 N N . THR A 1 179 ? 1.691 3.136 -9.304 1.00 97.94 179 THR A N 1
ATOM 1380 C CA . THR A 1 179 ? 1.112 4.224 -8.509 1.00 97.94 179 THR A CA 1
ATOM 1381 C C . THR A 1 179 ? -0.161 4.814 -9.118 1.00 97.94 179 THR A C 1
ATOM 1383 O O . THR A 1 179 ? -0.746 5.704 -8.510 1.00 97.94 179 THR A O 1
ATOM 1386 N N . SER A 1 180 ? -0.595 4.365 -10.304 1.00 97.38 180 SER A N 1
ATOM 1387 C CA . SER A 1 180 ? -1.775 4.924 -10.972 1.00 97.38 180 SER A CA 1
ATOM 1388 C C . SER A 1 180 ? -3.052 4.172 -10.580 1.00 97.38 180 SER A C 1
ATOM 1390 O O . SER A 1 180 ? -3.144 2.964 -10.817 1.00 97.38 180 SER A O 1
ATOM 1392 N N . PRO A 1 181 ? -4.071 4.849 -10.014 1.00 96.81 181 PRO A N 1
ATOM 1393 C CA . PRO A 1 181 ? -5.348 4.205 -9.700 1.00 96.81 181 PRO A CA 1
ATOM 1394 C C . PRO A 1 181 ? -6.084 3.742 -10.962 1.00 96.81 181 PRO A C 1
ATOM 1396 O O . PRO A 1 181 ? -6.789 2.732 -10.921 1.00 96.81 181 PRO A O 1
ATOM 1399 N N . GLY A 1 182 ? -5.882 4.441 -12.085 1.00 96.44 182 GLY A N 1
ATOM 1400 C CA . GLY A 1 182 ? -6.547 4.159 -13.356 1.00 96.44 182 GLY A CA 1
ATOM 1401 C C . GLY A 1 182 ? -6.085 2.893 -14.066 1.00 96.44 182 GLY A C 1
ATOM 1402 O O . GLY A 1 182 ? -6.685 2.530 -15.061 1.00 96.44 182 GLY A O 1
ATOM 1403 N N . GLU A 1 183 ? -5.052 2.221 -13.559 1.00 97.69 183 GLU A N 1
ATOM 1404 C CA . GLU A 1 183 ? -4.610 0.921 -14.076 1.00 97.69 183 GLU A CA 1
ATOM 1405 C C . GLU A 1 183 ? -5.247 -0.244 -13.295 1.00 97.69 183 GLU A C 1
ATOM 1407 O O . GLU A 1 183 ? -5.153 -1.402 -13.690 1.00 97.69 183 GLU A O 1
ATOM 1412 N N . THR A 1 184 ? -5.888 0.012 -12.148 1.00 97.81 184 THR A N 1
ATOM 1413 C CA . THR A 1 184 ? -6.305 -1.058 -11.223 1.00 97.81 184 THR A CA 1
ATOM 1414 C C . THR A 1 184 ? -7.382 -1.999 -11.775 1.00 97.81 184 THR A C 1
ATOM 1416 O O . THR A 1 184 ? -7.419 -3.168 -11.374 1.00 97.81 184 THR A O 1
ATOM 1419 N N . ASP A 1 185 ? -8.232 -1.536 -12.691 1.00 97.25 185 ASP A N 1
ATOM 1420 C CA . ASP A 1 185 ? -9.225 -2.352 -13.399 1.00 97.25 185 ASP A CA 1
ATOM 1421 C C . ASP A 1 185 ? -8.579 -3.306 -14.405 1.00 97.25 185 ASP A C 1
ATOM 1423 O O . ASP A 1 185 ? -8.874 -4.503 -14.380 1.00 97.25 185 ASP A O 1
ATOM 1427 N N . GLU A 1 186 ? -7.644 -2.817 -15.223 1.00 96.56 186 GLU A N 1
ATOM 1428 C CA . GLU A 1 186 ? -6.865 -3.628 -16.167 1.00 96.56 186 GLU A CA 1
ATOM 1429 C C . GLU A 1 186 ? -6.089 -4.731 -15.437 1.00 96.56 186 GLU A C 1
ATOM 1431 O O . GLU A 1 186 ? -6.026 -5.884 -15.875 1.00 96.56 186 GLU A O 1
ATOM 1436 N N . LEU A 1 187 ? -5.550 -4.395 -14.263 1.00 97.06 187 LEU A N 1
ATOM 1437 C CA . LEU A 1 187 ? -4.849 -5.316 -13.372 1.00 97.06 187 LEU A CA 1
ATOM 1438 C C . LEU A 1 187 ? -5.775 -6.342 -12.693 1.00 97.06 187 LEU A C 1
ATOM 1440 O O . LEU A 1 187 ? -5.280 -7.311 -12.108 1.00 97.06 187 LEU A O 1
ATOM 1444 N N . GLY A 1 188 ? -7.098 -6.158 -12.758 1.00 97.31 188 GLY A N 1
ATOM 1445 C CA . GLY A 1 188 ? -8.095 -7.024 -12.125 1.00 97.31 188 GLY A CA 1
ATOM 1446 C C . GLY A 1 188 ? -8.119 -6.940 -10.595 1.00 97.31 188 GLY A C 1
ATOM 1447 O O . GLY A 1 188 ? -8.569 -7.886 -9.943 1.00 97.31 188 GLY A O 1
ATOM 1448 N N . ILE A 1 189 ? -7.606 -5.844 -10.023 1.00 97.62 189 ILE A N 1
ATOM 1449 C CA . ILE A 1 189 ? -7.513 -5.628 -8.570 1.00 97.62 189 ILE A CA 1
ATOM 1450 C C . ILE A 1 189 ? -8.368 -4.464 -8.063 1.00 97.62 189 ILE A C 1
ATOM 1452 O O . ILE A 1 189 ? -8.560 -4.339 -6.857 1.00 97.62 189 ILE A O 1
ATOM 1456 N N . GLY A 1 190 ? -8.889 -3.620 -8.949 1.00 97.06 190 GLY A N 1
ATOM 1457 C CA . GLY A 1 190 ? -9.674 -2.444 -8.595 1.00 97.06 190 GLY A CA 1
ATOM 1458 C C . GLY A 1 190 ? -10.679 -2.058 -9.668 1.00 97.06 190 GLY A C 1
ATOM 1459 O O . GLY A 1 190 ? -10.941 -2.817 -10.599 1.00 97.06 190 GLY A O 1
ATOM 1460 N N . THR A 1 191 ? -11.285 -0.892 -9.490 1.00 96.25 191 THR A N 1
ATOM 1461 C CA . THR A 1 191 ? -12.304 -0.343 -10.397 1.00 96.25 191 THR A CA 1
ATOM 1462 C C . THR A 1 191 ? -11.729 0.574 -11.471 1.00 96.25 191 THR A C 1
ATOM 1464 O O . THR A 1 191 ? -12.475 0.973 -12.359 1.00 96.25 191 THR A O 1
ATOM 1467 N N . GLY A 1 192 ? -10.441 0.932 -11.398 1.00 95.69 192 GLY A N 1
ATOM 1468 C CA . GLY A 1 192 ? -9.838 1.946 -12.271 1.00 95.69 192 GLY A CA 1
ATOM 1469 C C . GLY A 1 192 ? -10.244 3.379 -11.898 1.00 95.69 192 GLY A C 1
ATOM 1470 O O . GLY A 1 192 ? -9.742 4.347 -12.463 1.00 95.69 192 GLY A O 1
ATOM 1471 N N . GLU A 1 193 ? -11.142 3.559 -10.928 1.00 94.00 193 GLU A N 1
ATOM 1472 C CA . GLU A 1 193 ? -11.602 4.877 -10.507 1.00 94.00 193 GLU A CA 1
ATOM 1473 C C . GLU A 1 193 ? -10.757 5.386 -9.335 1.00 94.00 193 GLU A C 1
ATOM 1475 O O . GLU A 1 193 ? -10.561 4.689 -8.334 1.00 94.00 193 GLU A O 1
ATOM 1480 N N . GLY A 1 194 ? -10.253 6.617 -9.454 1.00 93.06 194 GLY A N 1
ATOM 1481 C CA . GLY A 1 194 ? -9.644 7.335 -8.338 1.00 93.06 194 GLY A CA 1
ATOM 1482 C C . GLY A 1 194 ? -10.723 7.810 -7.363 1.00 93.06 194 GLY A C 1
ATOM 1483 O O . GLY A 1 194 ? -11.590 8.598 -7.737 1.00 93.06 194 GLY A O 1
ATOM 1484 N N . THR A 1 195 ? -10.682 7.352 -6.112 1.00 91.25 195 THR A N 1
ATOM 1485 C CA . THR A 1 195 ? -11.668 7.699 -5.069 1.00 91.25 195 THR A CA 1
ATOM 1486 C C . THR A 1 195 ? -11.192 8.785 -4.111 1.00 91.25 195 THR A C 1
ATOM 1488 O O . THR A 1 195 ? -11.978 9.318 -3.323 1.00 91.25 195 THR A O 1
ATOM 1491 N N . MET A 1 196 ? -9.908 9.128 -4.173 1.00 91.88 196 MET A N 1
ATOM 1492 C CA . MET A 1 196 ? -9.265 10.119 -3.322 1.00 91.88 196 MET A CA 1
ATOM 1493 C C . MET A 1 196 ? -8.018 10.659 -4.025 1.00 91.88 196 MET A C 1
ATOM 1495 O O . MET A 1 196 ? -7.329 9.887 -4.683 1.00 91.88 196 MET A O 1
ATOM 1499 N N . HIS A 1 197 ? -7.731 11.950 -3.847 1.00 92.31 197 HIS A N 1
ATOM 1500 C CA . HIS A 1 197 ? -6.481 12.601 -4.250 1.00 92.31 197 HIS A CA 1
ATOM 1501 C C . HIS A 1 197 ? -6.155 13.707 -3.238 1.00 92.31 197 HIS A C 1
ATOM 1503 O O . HIS A 1 197 ? -6.624 14.841 -3.365 1.00 92.31 197 HIS A O 1
ATOM 1509 N N . GLU A 1 198 ? -5.428 13.381 -2.171 1.00 91.81 198 GLU A N 1
ATOM 1510 C CA . GLU A 1 198 ? -5.167 14.337 -1.088 1.00 91.81 198 GLU A CA 1
ATOM 1511 C C . GLU A 1 198 ? -3.934 13.982 -0.252 1.00 91.81 198 GLU A C 1
ATOM 1513 O O . GLU A 1 198 ? -3.360 12.901 -0.372 1.00 91.81 198 GLU A O 1
ATOM 1518 N N . VAL A 1 199 ? -3.522 14.907 0.618 1.00 89.56 199 VAL A N 1
ATOM 1519 C CA . VAL A 1 199 ? -2.444 14.680 1.587 1.00 89.56 199 VAL A CA 1
ATOM 1520 C C . VAL A 1 199 ? -3.013 14.071 2.866 1.00 89.56 199 VAL A C 1
ATOM 1522 O O . VAL A 1 199 ? -3.903 14.655 3.485 1.00 89.56 199 VAL A O 1
ATOM 1525 N N . ARG A 1 200 ? -2.453 12.942 3.308 1.00 91.19 200 ARG A N 1
ATOM 1526 C CA . ARG A 1 200 ? -2.785 12.278 4.578 1.00 91.19 200 ARG A CA 1
ATOM 1527 C C . ARG A 1 200 ? -1.526 11.926 5.355 1.00 91.19 200 ARG A C 1
ATOM 1529 O O . ARG A 1 200 ? -0.520 11.523 4.784 1.00 91.19 200 ARG A O 1
ATOM 1536 N N . ASP A 1 201 ? -1.590 12.056 6.671 1.00 89.94 201 ASP A N 1
ATOM 1537 C CA . ASP A 1 201 ? -0.535 11.645 7.605 1.00 89.94 201 ASP A CA 1
ATOM 1538 C C . ASP A 1 201 ? -0.898 10.356 8.358 1.00 89.94 201 ASP A C 1
ATOM 1540 O O . ASP A 1 201 ? -0.209 9.947 9.290 1.00 89.94 201 ASP A O 1
ATOM 1544 N N . ASN A 1 202 ? -1.997 9.708 7.983 1.00 89.69 202 ASN A N 1
ATOM 1545 C CA . ASN A 1 202 ? -2.430 8.453 8.564 1.00 89.69 202 ASN A CA 1
ATOM 1546 C C . ASN A 1 202 ? -3.107 7.567 7.520 1.00 89.69 202 ASN A C 1
ATOM 1548 O O . ASN A 1 202 ? -3.619 8.038 6.506 1.00 89.69 202 ASN A O 1
ATOM 1552 N N . VAL A 1 203 ? -3.072 6.268 7.791 1.00 93.75 203 VAL A N 1
ATOM 1553 C CA . VAL A 1 203 ? -3.720 5.207 7.019 1.00 93.75 203 VAL A CA 1
ATOM 1554 C C . VAL A 1 203 ? -4.197 4.117 7.978 1.00 93.75 203 VAL A C 1
ATOM 1556 O O . VAL A 1 203 ? -3.863 4.132 9.162 1.00 93.75 203 VAL A O 1
ATOM 1559 N N . TYR A 1 204 ? -4.956 3.147 7.482 1.00 92.50 204 TYR A N 1
ATOM 1560 C CA . TYR A 1 204 ? -5.386 1.976 8.239 1.00 92.50 204 TYR A CA 1
ATOM 1561 C C . TYR A 1 204 ? -4.837 0.698 7.617 1.00 92.50 204 TYR A C 1
ATOM 1563 O O . TYR A 1 204 ? -5.089 0.413 6.449 1.00 92.50 204 TYR A O 1
ATOM 1571 N N . VAL A 1 205 ? -4.133 -0.100 8.415 1.00 92.69 205 VAL A N 1
ATOM 1572 C CA . VAL A 1 205 ? -3.670 -1.442 8.061 1.00 92.69 205 VAL A CA 1
ATOM 1573 C C . VAL A 1 205 ? -4.824 -2.420 8.266 1.00 92.69 205 VAL A C 1
ATOM 1575 O O . VAL A 1 205 ? -5.254 -2.667 9.395 1.00 92.69 205 VAL A O 1
ATOM 1578 N N . LEU A 1 206 ? -5.348 -2.968 7.171 1.00 86.00 206 LEU A N 1
ATOM 1579 C CA . LEU A 1 206 ? -6.530 -3.838 7.182 1.00 86.00 206 LEU A CA 1
ATOM 1580 C C . LEU A 1 206 ? -6.174 -5.326 7.184 1.00 86.00 206 LEU A C 1
ATOM 1582 O O . LEU A 1 206 ? -6.926 -6.147 7.706 1.00 86.00 206 LEU A O 1
ATOM 1586 N N . ASN A 1 207 ? -5.025 -5.684 6.614 1.00 84.56 207 ASN A N 1
ATOM 1587 C CA . ASN A 1 207 ? -4.594 -7.069 6.492 1.00 84.56 207 ASN A CA 1
ATOM 1588 C C . ASN A 1 207 ? -3.124 -7.196 6.875 1.00 84.56 207 ASN A C 1
ATOM 1590 O O . ASN A 1 207 ? -2.270 -6.714 6.147 1.00 84.56 207 ASN A O 1
ATOM 1594 N N . THR A 1 208 ? -2.820 -7.887 7.971 1.00 92.06 208 THR A N 1
ATOM 1595 C CA . THR A 1 208 ? -1.449 -8.125 8.461 1.00 92.06 208 THR A CA 1
ATOM 1596 C C . THR A 1 208 ? -0.938 -9.537 8.155 1.00 92.06 208 THR A C 1
ATOM 1598 O O . THR A 1 208 ? 0.153 -9.918 8.564 1.00 92.06 208 THR A O 1
ATOM 1601 N N . SER A 1 209 ? -1.700 -10.344 7.410 1.00 88.56 209 SER A N 1
ATOM 1602 C CA . SER A 1 209 ? -1.243 -11.670 6.965 1.00 88.56 209 SER A CA 1
ATOM 1603 C C . SER A 1 209 ? -0.339 -11.602 5.727 1.00 88.56 209 SER A C 1
ATOM 1605 O O . SER A 1 209 ? 0.411 -12.540 5.453 1.00 88.56 209 SER A O 1
ATOM 1607 N N . HIS A 1 210 ? -0.389 -10.493 4.981 1.00 96.00 210 HIS A N 1
ATOM 1608 C CA . HIS A 1 210 ? 0.389 -10.293 3.761 1.00 96.00 210 HIS A CA 1
ATOM 1609 C C . HIS A 1 210 ? 1.820 -9.817 4.054 1.00 96.00 210 HIS A C 1
ATOM 1611 O O . HIS A 1 210 ? 2.049 -9.072 5.002 1.00 96.00 210 HIS A O 1
ATOM 1617 N N . HIS A 1 211 ? 2.798 -10.183 3.213 1.00 96.56 211 HIS A N 1
ATOM 1618 C CA . HIS A 1 211 ? 4.211 -9.841 3.444 1.00 96.56 211 HIS A CA 1
ATOM 1619 C C . HIS A 1 211 ? 4.453 -8.333 3.615 1.00 96.56 211 HIS A C 1
ATOM 1621 O O . HIS A 1 211 ? 5.240 -7.938 4.476 1.00 96.56 211 HIS A O 1
ATOM 1627 N N . ILE A 1 212 ? 3.771 -7.518 2.807 1.00 98.25 212 ILE A N 1
ATOM 1628 C CA . ILE A 1 212 ? 3.915 -6.054 2.790 1.00 98.25 212 ILE A CA 1
ATOM 1629 C C . ILE A 1 212 ? 3.582 -5.440 4.155 1.00 98.25 212 ILE A C 1
ATOM 1631 O O . ILE A 1 212 ? 4.250 -4.518 4.600 1.00 98.25 212 ILE A O 1
ATOM 1635 N N . THR A 1 213 ? 2.596 -5.992 4.853 1.00 97.44 213 THR A N 1
ATOM 1636 C CA . THR A 1 213 ? 2.008 -5.405 6.062 1.00 97.44 213 THR A CA 1
ATOM 1637 C C . THR A 1 213 ? 2.214 -6.252 7.322 1.00 97.44 213 THR A C 1
ATOM 1639 O O . THR A 1 213 ? 1.817 -5.834 8.403 1.00 97.44 213 THR A O 1
ATOM 1642 N N . LYS A 1 214 ? 2.862 -7.424 7.237 1.00 96.00 214 LYS A N 1
ATOM 1643 C CA . LYS A 1 214 ? 2.996 -8.380 8.362 1.00 96.00 214 LYS A CA 1
ATOM 1644 C C . LYS A 1 214 ? 3.734 -7.875 9.602 1.00 96.00 214 LYS A C 1
ATOM 1646 O O . LYS A 1 214 ? 3.676 -8.516 10.644 1.00 96.00 214 LYS A O 1
ATOM 1651 N N . THR A 1 215 ? 4.510 -6.803 9.474 1.00 97.19 215 THR A N 1
ATOM 1652 C CA . THR A 1 215 ? 5.257 -6.186 10.582 1.00 97.19 215 THR A CA 1
ATOM 1653 C C . THR A 1 215 ? 4.510 -5.027 11.226 1.00 97.19 215 THR A C 1
ATOM 1655 O O . THR A 1 215 ? 5.026 -4.428 12.164 1.00 97.19 215 THR A O 1
ATOM 1658 N N . TYR A 1 216 ? 3.330 -4.698 10.709 1.00 94.50 216 TYR A N 1
ATOM 1659 C CA . TYR A 1 216 ? 2.493 -3.618 11.194 1.00 94.50 216 TYR A CA 1
ATOM 1660 C C . TYR A 1 216 ? 1.327 -4.190 11.989 1.00 94.50 216 TYR A C 1
ATOM 1662 O O . TYR A 1 216 ? 0.789 -5.245 11.653 1.00 94.50 216 TYR A O 1
ATOM 1670 N N . GLU A 1 217 ? 0.937 -3.484 13.045 1.00 89.50 217 GLU A N 1
ATOM 1671 C CA . GLU A 1 217 ? -0.272 -3.814 13.794 1.00 89.50 217 GLU A CA 1
ATOM 1672 C C . GLU A 1 217 ? -1.515 -3.458 12.963 1.00 89.50 217 GLU A C 1
ATOM 1674 O O . GLU A 1 217 ? -1.494 -2.470 12.222 1.00 89.50 217 GLU A O 1
ATOM 1679 N N . PRO A 1 218 ? -2.607 -4.236 13.061 1.00 83.69 218 PRO A N 1
ATOM 1680 C CA . PRO A 1 218 ? -3.855 -3.885 12.400 1.00 83.69 218 PRO A CA 1
ATOM 1681 C C . PRO A 1 218 ? -4.439 -2.598 13.001 1.00 83.69 218 PRO A C 1
ATOM 1683 O O . PRO A 1 218 ? -4.370 -2.374 14.210 1.00 83.69 218 PRO A O 1
ATOM 1686 N N . GLY A 1 219 ? -5.078 -1.778 12.166 1.00 83.25 219 GLY A N 1
ATOM 1687 C CA . GLY A 1 219 ? -5.677 -0.504 12.572 1.00 83.25 219 GLY A CA 1
ATOM 1688 C C . GLY A 1 219 ? -4.887 0.717 12.103 1.00 83.25 219 GLY A C 1
ATOM 1689 O O . GLY A 1 219 ? -4.194 0.669 11.090 1.00 83.25 219 GLY A O 1
ATOM 1690 N N . GLN A 1 220 ? -5.051 1.839 12.803 1.00 87.81 220 GLN A N 1
ATOM 1691 C CA . GLN A 1 220 ? -4.487 3.122 12.385 1.00 87.81 220 GLN A CA 1
ATOM 1692 C C . GLN A 1 220 ? -2.954 3.128 12.478 1.00 87.81 220 GLN A C 1
ATOM 1694 O O . GLN A 1 220 ? -2.374 2.751 13.495 1.00 87.81 220 GLN A O 1
ATOM 1699 N N . MET A 1 221 ? -2.309 3.637 11.433 1.00 91.19 221 MET A N 1
ATOM 1700 C CA . MET A 1 221 ? -0.871 3.852 11.343 1.00 91.19 221 MET A CA 1
ATOM 1701 C C . MET A 1 221 ? -0.598 5.297 10.924 1.00 91.19 221 MET A C 1
ATOM 1703 O O . MET A 1 221 ? -1.192 5.790 9.967 1.00 91.19 221 MET A O 1
ATOM 1707 N N . PHE A 1 222 ? 0.318 5.967 11.625 1.00 90.94 222 PHE A N 1
ATOM 1708 C CA . PHE A 1 222 ? 0.757 7.318 11.281 1.00 90.94 222 PHE A CA 1
ATOM 1709 C C . PHE A 1 222 ? 1.935 7.280 10.312 1.00 90.94 222 PHE A C 1
ATOM 1711 O O . PHE A 1 222 ? 2.913 6.560 10.522 1.00 90.94 222 PHE A O 1
ATOM 1718 N N . LEU A 1 223 ? 1.841 8.107 9.281 1.00 88.31 223 LEU A N 1
ATOM 1719 C CA . LEU A 1 223 ? 2.931 8.459 8.393 1.00 88.31 223 LEU A CA 1
ATOM 1720 C C . LEU A 1 223 ? 3.647 9.656 9.012 1.00 88.31 223 LEU A C 1
ATOM 1722 O O . LEU A 1 223 ? 3.008 10.615 9.437 1.00 88.31 223 LEU A O 1
ATOM 1726 N N . GLN A 1 224 ? 4.975 9.601 9.133 1.00 84.88 224 GLN A N 1
ATOM 1727 C CA . GLN A 1 224 ? 5.740 10.624 9.865 1.00 84.88 224 GLN A CA 1
ATOM 1728 C C . GLN A 1 224 ? 5.615 12.035 9.263 1.00 84.88 224 GLN A C 1
ATOM 1730 O O . GLN A 1 224 ? 5.988 13.017 9.905 1.00 84.88 224 GLN A O 1
ATOM 1735 N N . ALA A 1 225 ? 5.102 12.135 8.037 1.00 87.00 225 ALA A N 1
ATOM 1736 C CA . ALA A 1 225 ? 4.745 13.371 7.368 1.00 87.00 225 ALA A CA 1
ATOM 1737 C C . ALA A 1 225 ? 3.442 13.188 6.578 1.00 87.00 225 ALA A C 1
ATOM 1739 O O . ALA A 1 225 ? 3.051 12.066 6.255 1.00 87.00 225 ALA A O 1
ATOM 1740 N N . GLY A 1 226 ? 2.801 14.304 6.225 1.00 87.19 226 GLY A N 1
ATOM 1741 C CA . GLY A 1 226 ? 1.706 14.293 5.262 1.00 87.19 226 GLY A CA 1
ATOM 1742 C C . GLY A 1 226 ? 2.202 13.799 3.904 1.00 87.19 226 GLY A C 1
ATOM 1743 O O . GLY A 1 226 ? 3.100 14.398 3.313 1.00 87.19 226 GLY A O 1
ATOM 1744 N N . MET A 1 227 ? 1.610 12.715 3.418 1.00 91.94 227 MET A N 1
ATOM 1745 C CA . MET A 1 227 ? 1.917 12.095 2.138 1.00 91.94 227 MET A CA 1
ATOM 1746 C C . MET A 1 227 ? 0.743 12.261 1.184 1.00 91.94 227 MET A C 1
ATOM 1748 O O . MET A 1 227 ? -0.402 12.004 1.551 1.00 91.94 227 MET A O 1
ATOM 1752 N N . TRP A 1 228 ? 1.028 12.677 -0.048 1.00 93.50 228 TRP A N 1
ATOM 1753 C CA . TRP A 1 228 ? 0.030 12.660 -1.110 1.00 93.50 228 TRP A CA 1
ATOM 1754 C C . TRP A 1 228 ? -0.327 11.225 -1.473 1.00 93.50 228 TRP A C 1
ATOM 1756 O O . TRP A 1 228 ? 0.553 10.388 -1.695 1.00 93.50 228 TRP A O 1
ATOM 1766 N N . MET A 1 229 ? -1.625 10.972 -1.535 1.00 94.19 229 MET A N 1
ATOM 1767 C CA . MET A 1 229 ? -2.190 9.672 -1.822 1.00 94.19 229 MET A CA 1
ATOM 1768 C C . MET A 1 229 ? -3.294 9.782 -2.848 1.00 94.19 229 MET A C 1
ATOM 1770 O O . MET A 1 229 ? -4.173 10.639 -2.731 1.00 94.19 229 MET A O 1
ATOM 1774 N N . ASP A 1 230 ? -3.278 8.813 -3.747 1.00 94.94 230 ASP A N 1
ATOM 1775 C CA . ASP A 1 230 ? -4.418 8.442 -4.551 1.00 94.94 230 ASP A CA 1
ATOM 1776 C C . ASP A 1 230 ? -4.991 7.150 -3.984 1.00 94.94 230 ASP A C 1
ATOM 1778 O O . ASP A 1 230 ? -4.262 6.244 -3.570 1.00 94.94 230 ASP A O 1
ATOM 1782 N N . ALA A 1 231 ? -6.310 7.054 -3.939 1.00 95.00 231 ALA A N 1
ATOM 1783 C CA . ALA A 1 231 ? -6.977 5.813 -3.579 1.00 95.00 231 ALA A CA 1
ATOM 1784 C C . ALA A 1 231 ? -7.826 5.307 -4.736 1.00 95.00 231 ALA A C 1
ATOM 1786 O O . ALA A 1 231 ? -8.229 6.079 -5.604 1.00 95.00 231 ALA A O 1
ATOM 1787 N N . SER A 1 232 ? -8.111 4.012 -4.719 1.00 95.12 232 SER A N 1
ATOM 1788 C CA . SER A 1 232 ? -9.114 3.398 -5.581 1.00 95.12 232 SER A CA 1
ATOM 1789 C C . SER A 1 232 ? -10.051 2.526 -4.746 1.00 95.12 232 SER A C 1
ATOM 1791 O O . SER A 1 232 ? -9.933 2.456 -3.522 1.00 95.12 232 SER A O 1
ATOM 1793 N N . THR A 1 233 ? -10.993 1.863 -5.403 1.00 94.50 233 THR A N 1
ATOM 1794 C CA . THR A 1 233 ? -11.824 0.819 -4.803 1.00 94.50 233 THR A CA 1
ATOM 1795 C C . THR A 1 233 ? -11.343 -0.530 -5.303 1.00 94.50 233 THR A C 1
ATOM 1797 O O . THR A 1 233 ? -11.329 -0.766 -6.514 1.00 94.50 233 THR A O 1
ATOM 1800 N N . ALA A 1 234 ? -10.969 -1.422 -4.390 1.00 94.06 234 ALA A N 1
ATOM 1801 C CA . ALA A 1 234 ? -10.616 -2.787 -4.733 1.00 94.06 234 ALA A CA 1
ATOM 1802 C C . ALA A 1 234 ? -11.814 -3.548 -5.315 1.00 94.06 234 ALA A C 1
ATOM 1804 O O . ALA A 1 234 ? -12.951 -3.442 -4.856 1.00 94.06 234 ALA A O 1
ATOM 1805 N N . ALA A 1 235 ? -11.542 -4.361 -6.328 1.00 95.06 235 ALA A N 1
ATOM 1806 C CA . ALA A 1 235 ? -12.523 -5.191 -7.009 1.00 95.06 235 ALA A CA 1
ATOM 1807 C C . ALA A 1 235 ? -11.848 -6.456 -7.558 1.00 95.06 235 ALA A C 1
ATOM 1809 O O . ALA A 1 235 ? -10.626 -6.604 -7.499 1.00 95.06 235 ALA A O 1
ATOM 1810 N N . GLY A 1 236 ? -12.642 -7.391 -8.087 1.00 95.19 236 GLY A N 1
ATOM 1811 C CA . GLY A 1 236 ? -12.118 -8.612 -8.705 1.00 95.19 236 GLY A CA 1
ATOM 1812 C C . GLY A 1 236 ? -11.277 -9.456 -7.740 1.00 95.19 236 GLY A C 1
ATOM 1813 O O . GLY A 1 236 ? -11.774 -9.910 -6.707 1.00 95.19 236 GLY A O 1
ATOM 1814 N N . ASP A 1 237 ? -10.007 -9.667 -8.090 1.00 96.06 237 ASP A N 1
ATOM 1815 C CA . ASP A 1 237 ? -9.026 -10.424 -7.302 1.00 96.06 237 ASP A CA 1
ATOM 1816 C C . ASP A 1 237 ? -8.189 -9.539 -6.357 1.00 96.06 237 ASP A C 1
ATOM 1818 O O . ASP A 1 237 ? -7.226 -10.018 -5.746 1.00 96.06 237 ASP A O 1
ATOM 1822 N N . GLY A 1 238 ? -8.554 -8.263 -6.214 1.00 97.44 238 GLY A N 1
ATOM 1823 C CA . GLY A 1 238 ? -7.906 -7.310 -5.322 1.00 97.44 238 GLY A CA 1
ATOM 1824 C C . GLY A 1 238 ? -8.071 -7.658 -3.844 1.00 97.44 238 GLY A C 1
ATOM 1825 O O . GLY A 1 238 ? -9.160 -7.971 -3.363 1.00 97.44 238 GLY A O 1
ATOM 1826 N N . ILE A 1 239 ? -6.969 -7.586 -3.103 1.00 94.56 239 ILE A N 1
ATOM 1827 C CA . ILE A 1 239 ? -6.928 -7.674 -1.645 1.00 94.56 239 ILE A CA 1
ATOM 1828 C C . ILE A 1 239 ? -6.396 -6.348 -1.118 1.00 94.56 239 ILE A C 1
ATOM 1830 O O . ILE A 1 239 ? -5.246 -5.989 -1.377 1.00 94.56 239 ILE A O 1
ATOM 1834 N N . VAL A 1 240 ? -7.215 -5.648 -0.337 1.00 95.94 240 VAL A N 1
ATOM 1835 C CA . VAL A 1 240 ? -6.806 -4.409 0.327 1.00 95.94 240 VAL A CA 1
ATOM 1836 C C . VAL A 1 240 ? -5.879 -4.729 1.492 1.00 95.94 240 VAL A C 1
ATOM 1838 O O . VAL A 1 240 ? -6.207 -5.532 2.371 1.00 95.94 240 VAL A O 1
ATOM 1841 N N . LEU A 1 241 ? -4.718 -4.085 1.509 1.00 95.69 241 LEU A N 1
ATOM 1842 C CA . LEU A 1 241 ? -3.767 -4.156 2.614 1.00 95.69 241 LEU A CA 1
ATOM 1843 C C . LEU A 1 241 ? -3.838 -2.911 3.491 1.00 95.69 241 LEU A C 1
ATOM 1845 O O . LEU A 1 241 ? -3.815 -3.026 4.718 1.00 95.69 241 LEU A O 1
ATOM 1849 N N . ILE A 1 242 ? -3.935 -1.741 2.857 1.00 96.06 242 ILE A N 1
ATOM 1850 C CA . ILE A 1 242 ? -3.972 -0.436 3.514 1.00 96.06 242 ILE A CA 1
ATOM 1851 C C . ILE A 1 242 ? -5.023 0.445 2.843 1.00 96.06 242 ILE A C 1
ATOM 1853 O O . ILE A 1 242 ? -5.085 0.488 1.615 1.00 96.06 242 ILE A O 1
ATOM 1857 N N . ALA A 1 243 ? -5.791 1.182 3.643 1.00 94.81 243 ALA A N 1
ATOM 1858 C CA . ALA A 1 243 ? -6.732 2.196 3.177 1.00 94.81 243 ALA A CA 1
ATOM 1859 C C . ALA A 1 243 ? -6.424 3.576 3.783 1.00 94.81 243 ALA A C 1
ATOM 1861 O O . ALA A 1 243 ? -6.007 3.674 4.940 1.00 94.81 243 ALA A O 1
ATOM 1862 N N . ALA A 1 244 ? -6.654 4.644 3.022 1.00 91.19 244 ALA A N 1
ATOM 1863 C CA . ALA A 1 244 ? -6.724 6.016 3.514 1.00 91.19 244 ALA A CA 1
ATOM 1864 C C . ALA A 1 244 ? -8.123 6.236 4.077 1.00 91.19 244 ALA A C 1
ATOM 1866 O O . ALA A 1 244 ? -9.038 6.715 3.416 1.00 91.19 244 ALA A O 1
ATOM 1867 N N . ASP A 1 245 ? -8.319 5.751 5.287 1.00 73.50 245 ASP A N 1
ATOM 1868 C CA . ASP A 1 245 ? -9.635 5.703 5.880 1.00 73.50 245 ASP A CA 1
ATOM 1869 C C . ASP A 1 245 ? -10.113 7.084 6.348 1.00 73.50 245 ASP A C 1
ATOM 1871 O O . ASP A 1 245 ? -9.418 7.806 7.062 1.00 73.50 245 ASP A O 1
ATOM 1875 N N . A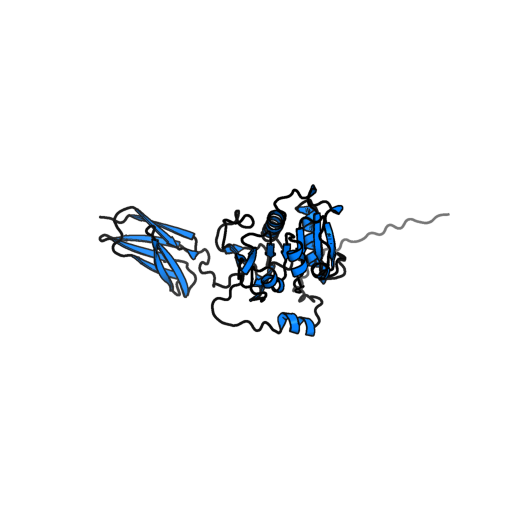SP A 1 246 ? -11.346 7.399 5.966 1.00 58.78 246 ASP A N 1
ATOM 1876 C CA . ASP A 1 246 ? -12.104 8.576 6.384 1.00 58.78 246 ASP A CA 1
ATOM 1877 C C . ASP A 1 246 ? -13.096 8.290 7.490 1.00 58.78 246 ASP A C 1
ATOM 1879 O O . ASP A 1 246 ? -13.822 9.198 7.913 1.00 58.78 246 ASP A O 1
ATOM 1883 N N . ARG A 1 247 ? -13.169 7.039 7.963 1.00 57.81 247 ARG A N 1
ATOM 1884 C CA . ARG A 1 247 ? -13.920 6.750 9.174 1.00 57.81 247 ARG A CA 1
ATOM 1885 C C . ARG A 1 247 ? -13.391 7.730 10.222 1.00 57.81 247 ARG A C 1
ATOM 1887 O O . ARG A 1 247 ? -12.189 7.711 10.499 1.00 57.81 247 ARG A O 1
ATOM 1894 N N . PRO A 1 248 ? -14.244 8.636 10.750 1.00 52.28 248 PRO A N 1
ATOM 1895 C CA . PRO A 1 248 ? -13.816 9.546 11.797 1.00 52.28 248 PRO A CA 1
ATOM 1896 C C . PRO A 1 248 ? -13.192 8.647 12.838 1.00 52.28 248 PRO A C 1
ATOM 1898 O O . PRO A 1 248 ? -13.861 7.681 13.217 1.00 52.28 248 PRO A O 1
ATOM 1901 N N . ALA A 1 249 ? -11.916 8.890 13.168 1.00 56.16 249 ALA A N 1
ATOM 1902 C CA . ALA A 1 249 ? -11.151 8.017 14.044 1.00 56.16 249 ALA A CA 1
ATOM 1903 C C . ALA A 1 249 ? -12.103 7.548 15.141 1.00 56.16 249 ALA A C 1
ATOM 1905 O O . ALA A 1 249 ? -12.667 8.357 15.871 1.00 56.16 249 ALA A O 1
ATOM 1906 N N . THR A 1 250 ? -12.45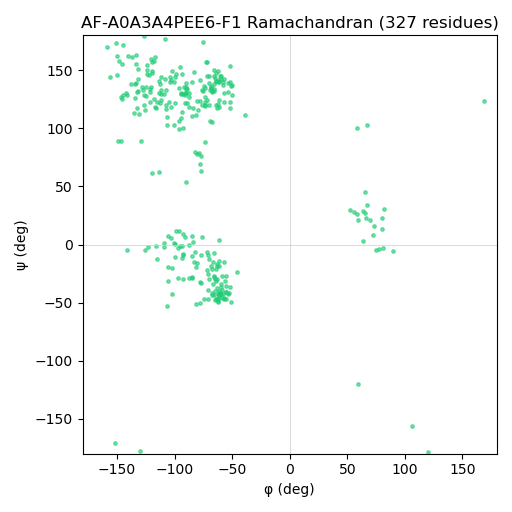6 6.266 15.157 1.00 68.19 250 THR A N 1
ATOM 1907 C CA . THR A 1 250 ? -13.451 5.791 16.127 1.00 68.19 250 THR A CA 1
ATOM 1908 C C . THR A 1 250 ? -12.856 5.874 17.532 1.00 68.19 250 THR A C 1
ATOM 1910 O O . THR A 1 250 ? -13.567 5.983 18.530 1.00 68.19 250 THR A O 1
ATOM 1913 N N . CYS A 1 251 ? -11.525 5.907 17.593 1.00 77.44 251 CYS A N 1
ATOM 1914 C CA . CYS A 1 251 ? -10.729 5.989 18.793 1.00 77.44 251 CYS A CA 1
ATOM 1915 C C . CYS A 1 251 ? -9.762 7.173 18.682 1.00 77.44 251 CYS A C 1
ATOM 1917 O O . CYS A 1 251 ? -9.037 7.296 17.702 1.00 77.44 251 CYS A O 1
ATOM 1919 N N . GLY A 1 252 ? -9.735 8.040 19.688 1.00 79.62 252 GLY A N 1
ATOM 1920 C CA . GLY A 1 252 ? -8.783 9.143 19.815 1.00 79.62 252 GLY A CA 1
ATOM 1921 C C . GLY A 1 252 ? -7.518 8.767 20.595 1.00 79.62 252 GLY A C 1
ATOM 1922 O O . GLY A 1 252 ? -6.746 9.651 20.956 1.00 79.62 252 GLY A O 1
ATOM 1923 N N . GLY A 1 253 ? -7.341 7.490 20.953 1.00 79.69 253 GLY A N 1
ATOM 1924 C CA . GLY A 1 253 ? -6.229 6.987 21.771 1.00 79.69 253 GLY A CA 1
ATOM 1925 C C . GLY A 1 253 ? -6.375 7.268 23.274 1.00 79.69 253 GLY A C 1
ATOM 1926 O O . GLY A 1 253 ? -5.551 6.833 24.079 1.00 79.69 253 GLY A O 1
ATOM 1927 N N . GLY A 1 254 ? -7.425 7.988 23.682 1.00 86.75 254 GLY A N 1
ATOM 1928 C CA . GLY A 1 254 ? -7.741 8.308 25.079 1.00 86.75 254 GLY A CA 1
ATOM 1929 C C . GLY A 1 254 ? -8.704 7.320 25.744 1.00 86.75 254 GLY A C 1
ATOM 1930 O O . GLY A 1 254 ? -9.056 7.489 26.923 1.00 86.75 254 GLY A O 1
ATOM 1931 N N . GLU A 1 255 ? -9.158 6.312 25.002 1.00 94.25 255 GLU A N 1
ATOM 1932 C CA . GLU A 1 255 ? -10.189 5.383 25.425 1.00 94.25 255 GLU A CA 1
ATOM 1933 C C . GLU A 1 255 ? -9.743 4.525 26.611 1.00 94.25 255 GLU A C 1
ATOM 1935 O O . GLU A 1 255 ? -8.605 4.083 26.749 1.00 94.25 255 GLU A O 1
ATOM 1940 N N . LYS A 1 256 ? -10.687 4.255 27.509 1.00 96.75 256 LYS A N 1
ATOM 1941 C CA . LYS A 1 256 ? -10.525 3.333 28.632 1.00 96.75 256 LYS A CA 1
ATOM 1942 C C . LYS A 1 256 ? -11.727 2.415 28.680 1.00 96.75 256 LYS A C 1
ATOM 1944 O O . LYS A 1 256 ? -12.846 2.875 28.939 1.00 96.75 256 LYS A O 1
ATOM 1949 N N . LEU A 1 257 ? -11.486 1.121 28.508 1.00 97.88 257 LEU A N 1
ATOM 1950 C CA . LEU A 1 257 ? -12.498 0.085 28.643 1.00 97.88 257 LEU A CA 1
ATOM 1951 C C . LEU A 1 257 ? -12.542 -0.429 30.088 1.00 97.88 257 LEU A C 1
ATOM 1953 O O . LEU A 1 257 ? -11.519 -0.686 30.718 1.00 97.88 257 LEU A O 1
ATOM 1957 N N . LYS A 1 258 ? -13.745 -0.553 30.653 1.00 98.25 258 LYS A N 1
ATOM 1958 C CA . LYS A 1 258 ? -13.972 -1.201 31.951 1.00 98.25 258 LYS A CA 1
ATOM 1959 C C . LYS A 1 258 ? -15.120 -2.184 31.862 1.00 98.25 258 LYS A C 1
ATOM 1961 O O . LYS A 1 258 ? -16.213 -1.810 31.443 1.00 98.25 258 LYS A O 1
ATOM 1966 N N . ALA A 1 259 ? -14.908 -3.383 32.381 1.00 98.44 259 ALA A N 1
ATOM 1967 C CA . ALA A 1 259 ? -15.922 -4.420 32.472 1.00 98.44 259 ALA A CA 1
ATOM 1968 C C . ALA A 1 259 ? -16.363 -4.630 33.922 1.00 98.44 259 ALA A C 1
ATOM 1970 O O . ALA A 1 259 ? -15.567 -4.540 34.858 1.00 98.44 259 ALA A O 1
ATOM 1971 N N . ARG A 1 260 ? -17.654 -4.891 34.126 1.00 98.31 260 ARG A N 1
ATOM 1972 C CA . ARG A 1 260 ? -18.181 -5.345 35.414 1.00 98.31 260 ARG A CA 1
ATOM 1973 C C . ARG A 1 260 ? -19.331 -6.308 35.194 1.00 98.31 260 ARG A C 1
ATOM 1975 O O . ARG A 1 260 ? -20.333 -5.921 34.593 1.00 98.31 260 ARG A O 1
ATOM 1982 N N . CYS A 1 261 ? -19.225 -7.495 35.772 1.00 98.44 261 CYS A N 1
ATOM 1983 C CA . CYS A 1 261 ? -20.322 -8.446 35.846 1.00 98.44 261 CYS A CA 1
ATOM 1984 C C . CYS A 1 261 ? -21.027 -8.391 37.212 1.00 98.44 261 CYS A C 1
ATOM 1986 O O . CYS A 1 261 ? -20.423 -8.057 38.235 1.00 98.44 261 CYS A O 1
ATOM 1988 N N . LYS A 1 262 ? -22.339 -8.625 37.227 1.00 97.44 262 LYS A N 1
ATOM 1989 C CA . LYS A 1 262 ? -23.170 -8.699 38.438 1.00 97.44 262 LYS A CA 1
ATOM 1990 C C . LYS A 1 262 ? -23.827 -10.074 38.527 1.00 97.44 262 LYS A C 1
ATOM 1992 O O . LYS A 1 262 ? -23.997 -10.729 37.504 1.00 97.44 262 LYS A O 1
ATOM 1997 N N . ARG A 1 263 ? -24.262 -10.445 39.738 1.00 95.75 263 ARG A N 1
ATOM 1998 C CA . ARG A 1 263 ? -25.056 -11.657 39.991 1.00 95.75 263 ARG A CA 1
ATOM 1999 C C . ARG A 1 263 ? -26.250 -11.745 39.036 1.00 95.75 263 ARG A C 1
ATOM 2001 O O . ARG A 1 263 ? -26.894 -10.723 38.780 1.00 95.75 263 ARG A O 1
ATOM 2008 N N . GLY A 1 264 ? -26.505 -12.945 38.513 1.00 94.75 264 GLY A N 1
ATOM 2009 C CA . GLY A 1 264 ? -27.494 -13.184 37.456 1.00 94.75 264 GLY A CA 1
ATOM 2010 C C . GLY A 1 264 ? -26.986 -12.876 36.041 1.00 94.75 264 GLY A C 1
ATOM 2011 O O . GLY A 1 264 ? -27.762 -12.407 35.215 1.00 94.75 264 GLY A O 1
ATOM 2012 N N . GLY A 1 265 ? -25.683 -13.046 35.780 1.00 96.31 265 GLY A N 1
ATOM 2013 C CA . GLY A 1 265 ? -25.113 -13.020 34.423 1.00 96.31 265 GLY A CA 1
ATOM 2014 C C . GLY A 1 265 ? -25.177 -11.675 33.692 1.00 96.31 265 GLY A C 1
ATOM 2015 O O . GLY A 1 265 ? -25.162 -11.623 32.466 1.00 96.31 265 GLY A O 1
ATOM 2016 N N . LYS A 1 266 ? -25.278 -10.553 34.415 1.00 98.25 266 LYS A N 1
ATOM 2017 C CA . LYS A 1 266 ? -25.396 -9.226 33.791 1.00 98.25 266 LYS A CA 1
ATOM 2018 C C . LYS A 1 266 ? -24.041 -8.540 33.692 1.00 98.25 266 LYS A C 1
ATOM 2020 O O . LYS A 1 266 ? -23.597 -7.905 34.656 1.00 98.25 266 LYS A O 1
ATOM 2025 N N . LEU A 1 267 ? -23.425 -8.598 32.516 1.00 98.44 267 LEU A N 1
ATOM 2026 C CA . LEU A 1 267 ? -22.161 -7.930 32.221 1.00 98.44 267 LEU A CA 1
ATOM 2027 C C . LEU A 1 267 ? -22.407 -6.535 31.637 1.00 98.44 267 LEU A C 1
ATOM 2029 O O . LEU A 1 267 ? -23.289 -6.308 30.813 1.00 98.44 267 LEU A O 1
ATOM 2033 N N . THR A 1 268 ? -21.658 -5.542 32.109 1.00 98.56 268 THR A N 1
ATOM 2034 C CA . THR A 1 268 ? -21.665 -4.183 31.558 1.00 98.56 268 THR A CA 1
ATOM 2035 C C . THR A 1 268 ? -20.243 -3.768 31.218 1.00 98.56 268 THR A C 1
ATOM 2037 O O . THR A 1 268 ? -19.406 -3.664 32.117 1.00 98.56 268 THR A O 1
ATOM 2040 N N . ALA A 1 269 ? -20.005 -3.461 29.947 1.00 98.44 269 ALA A N 1
ATOM 2041 C CA . ALA A 1 269 ? -18.783 -2.822 29.486 1.00 98.44 269 ALA A CA 1
ATOM 2042 C C . ALA A 1 269 ? -19.019 -1.313 29.370 1.00 98.44 269 ALA A C 1
ATOM 2044 O O . ALA A 1 269 ? -20.066 -0.865 28.901 1.00 98.44 269 ALA A O 1
ATOM 2045 N N . LYS A 1 270 ? -18.078 -0.510 29.857 1.00 98.38 270 LYS A N 1
ATOM 2046 C CA . LYS A 1 270 ? -18.125 0.952 29.806 1.00 98.38 270 LYS A CA 1
ATOM 2047 C C . LYS A 1 270 ? -16.870 1.467 29.133 1.00 98.38 270 LYS A C 1
ATOM 2049 O O . LYS A 1 270 ? -15.776 1.163 29.601 1.00 98.38 270 LYS A O 1
ATOM 2054 N N . VAL A 1 271 ? -17.060 2.312 28.133 1.00 98.25 271 VAL A N 1
ATOM 2055 C CA . VAL A 1 271 ? -15.991 3.071 27.485 1.00 98.25 271 VAL A CA 1
ATOM 2056 C C . VAL A 1 271 ? -16.002 4.491 28.038 1.00 98.25 271 VAL A C 1
ATOM 2058 O O . VAL A 1 271 ? -17.065 5.060 28.312 1.00 98.25 271 VAL A O 1
ATOM 2061 N N . LYS A 1 272 ? -14.816 5.047 28.275 1.00 97.88 272 LYS A N 1
ATOM 2062 C CA . LYS A 1 272 ? -14.592 6.453 28.632 1.00 97.88 272 LYS A CA 1
ATOM 2063 C C . LYS A 1 272 ? -13.483 7.018 27.758 1.00 97.88 272 LYS A C 1
ATOM 2065 O O . LYS A 1 272 ? -12.573 6.268 27.454 1.00 97.88 272 LYS A O 1
ATOM 2070 N N . GLY A 1 273 ? -13.511 8.318 27.484 1.00 94.44 273 GLY A N 1
ATOM 2071 C CA . GLY A 1 273 ? -12.503 8.967 26.645 1.00 94.44 273 GLY A CA 1
ATOM 2072 C C . GLY A 1 273 ? -12.646 8.641 25.159 1.00 94.44 273 GLY A C 1
ATOM 2073 O O . GLY A 1 273 ? -11.691 8.861 24.436 1.00 94.44 273 GLY A O 1
ATOM 2074 N N . GLY A 1 274 ? -13.802 8.111 24.738 1.00 92.31 274 GLY A N 1
ATOM 2075 C CA . GLY A 1 274 ? -14.111 7.928 23.321 1.00 92.31 274 GLY A CA 1
ATOM 2076 C C . GLY A 1 274 ? -14.378 9.259 22.633 1.00 92.31 274 GLY A C 1
ATOM 2077 O O . GLY A 1 274 ? -14.775 10.224 23.297 1.00 92.31 274 GLY A O 1
ATOM 2078 N N . LEU A 1 275 ? -14.214 9.298 21.317 1.00 87.38 275 LEU A N 1
ATOM 2079 C CA . LEU A 1 275 ? -14.579 10.464 20.522 1.00 87.38 275 LEU A CA 1
ATOM 2080 C C . LEU A 1 275 ? -16.109 10.656 20.521 1.00 87.38 275 LEU A C 1
ATOM 2082 O O . LEU A 1 275 ? -16.837 9.674 20.360 1.00 87.38 275 LEU A O 1
ATOM 2086 N N . PRO A 1 276 ? -16.625 11.875 20.780 1.00 92.31 276 PRO A N 1
ATOM 2087 C CA . PRO A 1 276 ? -18.062 12.145 20.760 1.00 92.31 276 PRO A CA 1
ATOM 2088 C C . PRO A 1 276 ? -18.728 11.676 19.465 1.00 92.31 276 PRO A C 1
ATOM 2090 O O . PRO A 1 276 ? -18.154 11.814 18.391 1.00 92.31 276 PRO A O 1
ATOM 2093 N N . ASP A 1 277 ? -19.926 11.106 19.596 1.00 86.31 277 ASP A N 1
ATOM 2094 C CA . ASP A 1 277 ? -20.747 10.557 18.510 1.00 86.31 277 ASP A CA 1
ATOM 2095 C C . ASP A 1 277 ? -20.139 9.355 17.765 1.00 86.31 277 ASP A C 1
ATOM 2097 O O . ASP A 1 277 ? -20.773 8.804 16.864 1.00 86.31 277 ASP A O 1
ATOM 2101 N N . ALA A 1 278 ? -18.965 8.866 18.189 1.00 86.31 278 ALA A N 1
ATOM 2102 C CA . ALA A 1 278 ? -18.400 7.631 17.666 1.00 86.31 278 ALA A CA 1
ATOM 2103 C C . ALA A 1 278 ? -19.315 6.435 17.969 1.00 86.31 278 ALA A C 1
ATOM 2105 O O . ALA A 1 278 ? -19.861 6.295 19.072 1.00 86.31 278 ALA A O 1
ATOM 2106 N N . VAL A 1 279 ? -19.438 5.537 16.994 1.00 90.62 279 VAL A N 1
ATOM 2107 C CA . VAL A 1 279 ? -20.110 4.245 17.148 1.00 90.62 279 VAL A CA 1
ATOM 2108 C C . VAL A 1 279 ? -19.033 3.179 17.278 1.00 90.62 279 VAL A C 1
ATOM 2110 O O . VAL A 1 279 ? -18.233 3.011 16.364 1.00 90.62 279 VAL A O 1
ATOM 2113 N N . LEU A 1 280 ? -19.001 2.484 18.416 1.00 92.31 280 LEU A N 1
ATOM 2114 C CA . LEU A 1 280 ? -18.007 1.448 18.712 1.00 92.31 280 LEU A CA 1
ATOM 2115 C C . LEU A 1 280 ? -18.663 0.094 18.944 1.00 92.31 280 LEU A C 1
ATOM 2117 O O . LEU A 1 280 ? -19.811 0.016 19.383 1.00 92.31 280 LEU A O 1
ATOM 2121 N N . THR A 1 281 ? -17.902 -0.970 18.754 1.00 94.88 281 THR A N 1
ATOM 2122 C CA . THR A 1 281 ? -18.325 -2.353 18.912 1.00 94.88 281 THR A CA 1
ATOM 2123 C C . THR A 1 281 ? -17.604 -2.962 20.100 1.00 94.88 281 THR A C 1
ATOM 2125 O O . THR A 1 281 ? -16.378 -3.024 20.169 1.00 94.88 281 THR A O 1
ATOM 2128 N N . VAL A 1 282 ? -18.386 -3.435 21.067 1.00 96.94 282 VAL A N 1
ATOM 2129 C CA . VAL A 1 282 ? -17.876 -4.241 22.174 1.00 96.94 282 VAL A CA 1
ATOM 2130 C C . VAL A 1 282 ? -18.161 -5.705 21.870 1.00 96.94 282 VAL A C 1
ATOM 2132 O O . VAL A 1 282 ? -19.325 -6.076 21.725 1.00 96.94 282 VAL A O 1
ATOM 2135 N N . ALA A 1 283 ? -17.121 -6.528 21.821 1.00 96.94 283 ALA A N 1
ATOM 2136 C CA . ALA A 1 283 ? -17.210 -7.976 21.690 1.00 96.94 283 ALA A CA 1
ATOM 2137 C C . ALA A 1 283 ? -16.947 -8.661 23.039 1.00 96.94 283 ALA A C 1
ATOM 2139 O O . ALA A 1 283 ? -16.093 -8.225 23.811 1.00 96.94 283 ALA A O 1
ATOM 2140 N N . LEU A 1 284 ? -17.690 -9.725 23.328 1.00 98.06 284 LEU A N 1
ATOM 2141 C CA . LEU A 1 284 ? -17.445 -10.651 24.430 1.00 98.06 284 LEU A CA 1
ATOM 2142 C C . LEU A 1 284 ? -16.646 -11.857 23.906 1.00 98.06 284 LEU A C 1
ATOM 2144 O O . LEU A 1 284 ? -16.773 -12.227 22.741 1.00 98.06 284 LEU A O 1
ATOM 2148 N N . ASP A 1 285 ? -15.865 -12.506 24.768 1.00 97.12 285 ASP A N 1
ATOM 2149 C CA . ASP A 1 285 ? -15.088 -13.715 24.439 1.00 97.12 285 ASP A CA 1
ATOM 2150 C C . ASP A 1 285 ? -15.910 -14.906 23.906 1.00 97.12 285 ASP A C 1
ATOM 2152 O O . ASP A 1 285 ? -15.361 -15.834 23.315 1.00 97.12 285 ASP A O 1
ATOM 2156 N N . THR A 1 286 ? -17.231 -14.872 24.067 1.00 96.12 286 THR A N 1
ATOM 2157 C CA . THR A 1 286 ? -18.180 -15.841 23.504 1.00 96.12 286 THR A CA 1
ATOM 2158 C C . THR A 1 286 ? -18.552 -15.572 22.042 1.00 96.12 286 THR A C 1
ATOM 2160 O O . THR A 1 286 ? -19.270 -16.373 21.448 1.00 96.12 286 THR A O 1
ATOM 2163 N N . GLY A 1 287 ? -18.111 -14.449 21.465 1.00 94.56 287 GLY A N 1
ATOM 2164 C CA . GLY A 1 287 ? -18.479 -13.987 20.123 1.00 94.56 287 GLY A CA 1
ATOM 2165 C C . GLY A 1 287 ? -19.719 -13.085 20.076 1.00 94.56 287 GLY A C 1
ATOM 2166 O O . GLY A 1 287 ? -20.038 -12.549 19.017 1.00 94.56 287 GLY A O 1
ATOM 2167 N N . GLU A 1 288 ? -20.416 -12.878 21.199 1.00 97.25 288 GLU A N 1
ATOM 2168 C CA . GLU A 1 288 ? -21.527 -11.920 21.274 1.00 97.25 288 GLU A CA 1
ATOM 2169 C C . GLU A 1 288 ? -21.006 -10.479 21.145 1.00 97.25 288 GLU A C 1
ATOM 2171 O O . GLU A 1 288 ? -20.029 -10.103 21.796 1.00 97.25 288 GLU A O 1
ATOM 2176 N N . THR A 1 289 ? -21.665 -9.646 20.336 1.00 96.62 289 THR A N 1
ATOM 2177 C CA . THR A 1 289 ? -21.259 -8.253 20.095 1.00 96.62 289 THR A CA 1
ATOM 2178 C C . THR A 1 289 ? -22.376 -7.261 20.411 1.00 96.62 289 THR A C 1
ATOM 2180 O O . THR A 1 289 ? -23.564 -7.583 20.392 1.00 96.62 289 THR A O 1
ATOM 2183 N N . SER A 1 290 ? -22.001 -6.025 20.740 1.00 97.50 290 SER A N 1
ATOM 2184 C CA . SER A 1 290 ? -22.939 -4.932 20.996 1.00 97.50 290 SER A CA 1
ATOM 2185 C C . SER A 1 290 ? -22.350 -3.597 20.550 1.00 97.50 290 SER A C 1
ATOM 2187 O O . SER A 1 290 ? -21.256 -3.226 20.980 1.00 97.50 290 SER A O 1
ATOM 2189 N N . GLN A 1 291 ? -23.095 -2.857 19.726 1.00 96.19 291 GLN A N 1
ATOM 2190 C CA . GLN A 1 291 ? -22.742 -1.490 19.345 1.00 96.19 291 GLN A CA 1
ATOM 2191 C C . GLN A 1 291 ? -23.085 -0.492 20.458 1.00 96.19 291 GLN A C 1
ATOM 2193 O O . GLN A 1 291 ? -24.122 -0.591 21.123 1.00 96.19 291 GLN A O 1
ATOM 2198 N N . ILE A 1 292 ? -22.214 0.495 20.650 1.00 96.50 292 ILE A N 1
ATOM 2199 C CA . ILE A 1 292 ? -22.374 1.587 21.604 1.00 96.50 292 ILE A CA 1
ATOM 2200 C C . ILE A 1 292 ? -22.167 2.922 20.901 1.00 96.50 292 ILE A C 1
ATOM 2202 O O . ILE A 1 292 ? -21.198 3.104 20.177 1.00 96.50 292 ILE A O 1
ATOM 2206 N N . ASN A 1 293 ? -23.041 3.880 21.193 1.00 95.69 293 ASN A N 1
ATOM 2207 C CA . ASN A 1 293 ? -22.824 5.272 20.816 1.00 95.69 293 ASN A CA 1
ATOM 2208 C C . ASN A 1 293 ? -22.085 5.978 21.955 1.00 95.69 293 ASN A C 1
ATOM 2210 O O . ASN A 1 293 ? -22.491 5.887 23.125 1.00 95.69 293 ASN A O 1
ATOM 2214 N N . ILE A 1 294 ? -20.996 6.659 21.621 1.00 96.62 294 ILE A N 1
ATOM 2215 C CA . ILE A 1 294 ? -20.247 7.504 22.537 1.00 96.62 294 ILE A CA 1
ATOM 2216 C C . ILE A 1 294 ? -20.953 8.851 22.644 1.00 96.62 294 ILE A C 1
ATOM 2218 O O . ILE A 1 294 ? -21.198 9.525 21.655 1.00 96.62 294 ILE A O 1
ATOM 2222 N N . ASN A 1 295 ? -21.314 9.247 23.862 1.00 95.75 295 ASN A N 1
ATOM 2223 C CA . ASN A 1 295 ? -21.967 10.533 24.069 1.00 95.75 295 ASN A CA 1
ATOM 2224 C C . ASN A 1 295 ? -20.991 11.720 23.967 1.00 95.75 295 ASN A C 1
ATOM 2226 O O . ASN A 1 295 ? -19.775 11.548 23.967 1.00 95.75 295 ASN A O 1
ATOM 2230 N N . ASP A 1 296 ? -21.542 12.931 24.020 1.00 95.44 296 ASP A N 1
ATOM 2231 C CA . ASP A 1 296 ? -20.854 14.229 24.131 1.00 95.44 296 ASP A CA 1
ATOM 2232 C C . ASP A 1 296 ? -19.724 14.302 25.183 1.00 95.44 296 ASP A C 1
ATOM 2234 O O . ASP A 1 296 ? -18.821 15.130 25.094 1.00 95.44 296 ASP A O 1
ATOM 2238 N N . ARG A 1 297 ? -19.749 13.433 26.202 1.00 96.69 297 ARG A N 1
ATOM 2239 C CA . ARG A 1 297 ? -18.735 13.341 27.271 1.00 96.69 297 ARG A CA 1
ATOM 2240 C C . ARG A 1 297 ? -17.703 12.238 27.042 1.00 96.69 297 ARG A C 1
ATOM 2242 O O . ARG A 1 297 ? -17.011 11.857 27.996 1.00 96.69 297 ARG A O 1
ATOM 2249 N N . GLY A 1 298 ? -17.664 11.654 25.851 1.00 95.94 298 GLY A N 1
ATOM 2250 C CA . GLY A 1 298 ? -16.768 10.563 25.503 1.00 95.94 298 GLY A CA 1
ATOM 2251 C C . GLY A 1 298 ? -17.068 9.260 26.247 1.00 95.94 298 GLY A C 1
ATOM 2252 O O . GLY A 1 298 ? -16.145 8.551 26.651 1.00 95.94 298 GLY A O 1
ATOM 2253 N N . LYS A 1 299 ? -18.340 8.958 26.549 1.00 98.00 299 LYS A N 1
ATOM 2254 C CA . LYS A 1 299 ? -18.740 7.748 27.292 1.00 98.00 299 LYS A CA 1
ATOM 2255 C C . LYS A 1 299 ? -19.775 6.920 26.540 1.00 98.00 299 LYS A C 1
ATOM 2257 O O . LYS A 1 299 ? -20.806 7.438 26.131 1.00 98.00 299 LYS A O 1
ATOM 2262 N N . GLY A 1 300 ? -19.561 5.607 26.516 1.00 97.88 300 GLY A N 1
ATOM 2263 C CA . GLY A 1 300 ? -20.511 4.615 26.004 1.00 97.88 300 GLY A CA 1
ATOM 2264 C C . GLY A 1 300 ? -20.663 3.426 26.952 1.00 97.88 300 GLY A C 1
ATOM 2265 O O . GLY A 1 300 ? -19.857 3.231 27.871 1.00 97.88 300 GLY A O 1
ATOM 2266 N N . LYS A 1 301 ? -21.727 2.634 26.778 1.00 98.31 301 LYS A N 1
ATOM 2267 C CA . LYS A 1 301 ? -21.950 1.413 27.570 1.00 98.31 301 LYS A CA 1
ATOM 2268 C C . LYS A 1 301 ? -22.613 0.309 26.746 1.00 98.31 301 LYS A C 1
ATOM 2270 O O . LYS A 1 301 ? -23.688 0.534 26.200 1.00 98.31 301 LYS A O 1
ATOM 2275 N N . ALA A 1 302 ? -22.032 -0.885 26.773 1.00 98.38 302 ALA A N 1
ATOM 2276 C CA . ALA A 1 302 ? -22.648 -2.116 26.284 1.00 98.38 302 ALA A CA 1
ATOM 2277 C C . ALA A 1 302 ? -23.155 -2.937 27.473 1.00 98.38 302 ALA A C 1
ATOM 2279 O O . ALA A 1 302 ? -22.610 -2.862 28.585 1.00 98.38 302 ALA A O 1
ATOM 2280 N N . LYS A 1 303 ? -24.223 -3.706 27.266 1.00 98.25 303 LYS A N 1
ATOM 2281 C CA . LYS A 1 303 ? -24.788 -4.596 28.283 1.00 98.25 303 LYS A CA 1
ATOM 2282 C C . LYS A 1 303 ? -25.080 -5.949 27.659 1.00 98.25 303 LYS A C 1
ATOM 2284 O O . LYS A 1 303 ? -25.873 -6.012 26.731 1.00 98.25 303 LYS A O 1
ATOM 2289 N N . PHE A 1 304 ? -24.544 -6.985 28.279 1.00 98.19 304 PHE A N 1
ATOM 2290 C CA . PHE A 1 304 ? -24.790 -8.379 27.943 1.00 98.19 304 PHE A CA 1
ATOM 2291 C C . PH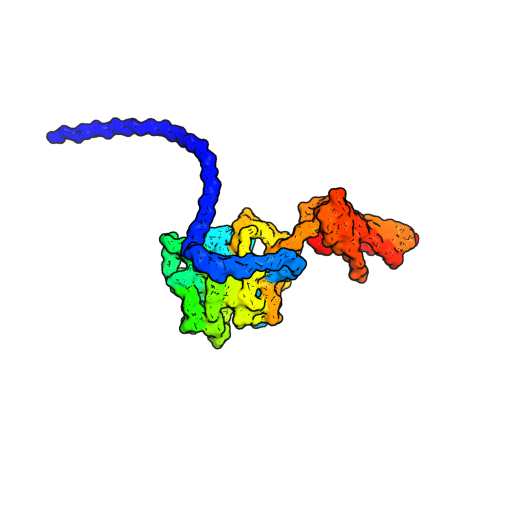E A 1 304 ? -25.587 -9.008 29.091 1.00 98.19 304 PHE A C 1
ATOM 2293 O O . PHE A 1 304 ? -25.433 -8.615 30.260 1.00 98.19 304 PHE A O 1
ATOM 2300 N N . LYS A 1 305 ? -26.503 -9.915 28.765 1.00 98.19 305 LYS A N 1
ATOM 2301 C CA . LYS A 1 305 ? -27.340 -10.635 29.735 1.00 98.19 305 LYS A CA 1
ATOM 2302 C C . LYS A 1 305 ? -27.029 -12.122 29.650 1.00 98.19 305 LYS A C 1
ATOM 2304 O O . LYS A 1 305 ? -26.462 -12.560 28.662 1.00 98.19 305 LYS A O 1
ATOM 2309 N N . ASP A 1 306 ? -27.394 -12.857 30.697 1.00 97.38 306 ASP A N 1
ATOM 2310 C CA . ASP A 1 306 ? -27.279 -14.318 30.736 1.00 97.38 306 ASP A CA 1
ATOM 2311 C C . ASP A 1 306 ? -25.847 -14.827 30.468 1.00 97.38 306 ASP A C 1
ATOM 2313 O O . ASP A 1 306 ? -25.628 -15.946 30.014 1.00 97.38 306 ASP A O 1
ATOM 2317 N N . VAL A 1 307 ? -24.848 -13.999 30.802 1.00 97.81 307 VAL A N 1
ATOM 2318 C CA . VAL A 1 307 ? -23.431 -14.341 30.690 1.00 97.81 307 VAL A CA 1
ATOM 2319 C C . VAL A 1 307 ? -23.097 -15.381 31.753 1.00 97.81 307 VAL A C 1
ATOM 2321 O O . VAL A 1 307 ? -23.250 -15.121 32.950 1.00 97.81 307 VAL A O 1
ATOM 2324 N N . ALA A 1 308 ? -22.633 -16.553 31.321 1.00 97.56 308 ALA A N 1
ATOM 2325 C CA . ALA A 1 308 ? -22.315 -17.651 32.225 1.00 97.56 308 ALA A CA 1
ATOM 2326 C C . ALA A 1 308 ? -21.219 -17.261 33.248 1.00 97.56 308 ALA A C 1
ATOM 2328 O O . ALA A 1 308 ? -20.292 -16.521 32.880 1.00 97.56 308 ALA A O 1
ATOM 2329 N N . PRO A 1 309 ? -21.292 -17.768 34.501 1.00 98.12 309 PRO A N 1
ATOM 2330 C CA . PRO A 1 309 ? -20.289 -17.519 35.540 1.00 98.12 309 PRO A CA 1
ATOM 2331 C C . PRO A 1 309 ? -18.856 -17.832 35.085 1.00 98.12 309 PRO A C 1
ATOM 2333 O O . PRO A 1 309 ? -18.645 -18.663 34.201 1.00 98.12 309 PRO A O 1
ATOM 2336 N N . GLY A 1 310 ? -17.874 -17.163 35.696 1.00 97.88 310 GLY A N 1
ATOM 2337 C CA . GLY A 1 310 ? -16.447 -17.316 35.379 1.00 97.88 310 GLY A CA 1
ATOM 2338 C C . GLY A 1 310 ? -15.761 -16.030 34.907 1.00 97.88 310 GLY A C 1
ATOM 2339 O O . GLY A 1 310 ? -16.369 -14.957 34.875 1.00 97.88 310 GLY A O 1
ATOM 2340 N N . GLU A 1 311 ? -14.469 -16.125 34.583 1.00 98.31 311 GLU A N 1
ATOM 2341 C CA . GLU A 1 311 ? -13.710 -15.027 33.967 1.00 98.31 311 GLU A CA 1
ATOM 2342 C C . GLU A 1 311 ? -14.250 -14.735 32.562 1.00 98.31 311 GLU A C 1
ATOM 2344 O O . GLU A 1 311 ? -14.587 -15.652 31.814 1.00 98.31 311 GLU A O 1
ATOM 2349 N N . ARG A 1 312 ? -14.363 -13.447 32.236 1.00 98.25 312 ARG A N 1
ATOM 2350 C CA . ARG A 1 312 ? -14.819 -12.940 30.945 1.00 98.25 312 ARG A CA 1
ATOM 2351 C C . ARG A 1 312 ? -13.918 -11.822 30.460 1.00 98.25 312 ARG A C 1
ATOM 2353 O O . ARG A 1 312 ? -13.593 -10.918 31.239 1.00 98.25 312 ARG A O 1
ATOM 2360 N N . THR A 1 313 ? -13.614 -11.838 29.171 1.00 98.25 313 THR A N 1
ATOM 2361 C CA . THR A 1 313 ? -12.930 -10.744 28.475 1.00 98.25 313 THR A CA 1
ATOM 2362 C C . THR A 1 313 ? -13.916 -10.015 27.575 1.00 98.25 313 THR A C 1
ATOM 2364 O O . THR A 1 313 ? -14.680 -10.639 26.841 1.00 98.25 313 THR A O 1
ATOM 2367 N N . VAL A 1 314 ? -13.907 -8.684 27.642 1.00 98.00 314 VAL A N 1
ATOM 2368 C CA . VAL A 1 314 ? -14.540 -7.836 26.627 1.00 98.00 314 VAL A CA 1
ATOM 2369 C C . VAL A 1 314 ? -13.485 -7.049 25.876 1.00 98.00 314 VAL A C 1
ATOM 2371 O O . VAL A 1 314 ? -12.555 -6.521 26.490 1.00 98.00 314 VAL A O 1
ATOM 2374 N N . THR A 1 315 ? -13.691 -6.919 24.574 1.00 94.56 315 THR A N 1
ATOM 2375 C CA . THR A 1 315 ? -12.805 -6.213 23.653 1.00 94.56 315 THR A CA 1
ATOM 2376 C C . THR A 1 315 ? -13.575 -5.077 22.995 1.00 94.56 315 THR A C 1
ATOM 2378 O O . THR A 1 315 ? -14.726 -5.247 22.600 1.00 94.56 315 THR A O 1
ATOM 2381 N N . LEU A 1 316 ? -12.965 -3.899 22.913 1.00 94.75 316 LEU A N 1
ATOM 2382 C CA . LEU A 1 316 ? -13.443 -2.780 22.108 1.00 94.75 316 LEU A CA 1
ATOM 2383 C C . LEU A 1 316 ? -12.750 -2.874 20.751 1.00 94.75 316 LEU A C 1
ATOM 2385 O O . LEU A 1 316 ? -11.569 -2.540 20.649 1.00 94.75 316 LEU A O 1
ATOM 2389 N N . THR A 1 317 ? -13.457 -3.401 19.755 1.00 86.69 317 THR A N 1
ATOM 2390 C CA . THR A 1 317 ? -12.865 -3.924 18.516 1.00 86.69 317 THR A CA 1
ATOM 2391 C C . THR A 1 317 ? -12.092 -2.862 17.746 1.00 86.69 317 THR A C 1
ATOM 2393 O O . THR A 1 317 ? -10.979 -3.122 17.305 1.00 86.69 317 THR A O 1
ATOM 2396 N N . GLU A 1 318 ? -12.638 -1.653 17.638 1.00 84.38 318 GLU A N 1
ATOM 2397 C CA . GLU A 1 318 ? -12.037 -0.571 16.857 1.00 84.38 318 GLU A CA 1
ATOM 2398 C C . GLU A 1 318 ? -10.768 0.000 17.500 1.00 84.38 318 GLU A C 1
ATOM 2400 O O . GLU A 1 318 ? -9.932 0.562 16.800 1.00 84.38 318 GLU A O 1
ATOM 2405 N N . CYS A 1 319 ? -10.628 -0.125 18.826 1.00 84.38 319 CYS A N 1
ATOM 2406 C CA . CYS A 1 319 ? -9.526 0.479 19.581 1.00 84.38 319 CYS A CA 1
ATOM 2407 C C . CYS A 1 319 ? -8.508 -0.545 20.100 1.00 84.38 319 CYS A C 1
ATOM 2409 O O . CYS A 1 319 ? -7.581 -0.160 20.809 1.00 84.38 319 CYS A O 1
ATOM 2411 N N . GLY A 1 320 ? -8.722 -1.845 19.862 1.00 84.94 320 GLY A N 1
ATOM 2412 C CA . GLY A 1 320 ? -7.870 -2.917 20.393 1.00 84.94 320 GLY A CA 1
ATOM 2413 C C . GLY A 1 320 ? -7.786 -2.967 21.928 1.00 84.94 320 GLY A C 1
ATOM 2414 O O . GLY A 1 320 ? -6.823 -3.493 22.478 1.00 84.94 320 GLY A O 1
ATOM 2415 N N . LEU A 1 321 ? -8.758 -2.393 22.650 1.00 91.69 321 LEU A N 1
ATOM 2416 C CA . LEU A 1 321 ? -8.733 -2.357 24.117 1.00 91.69 321 LEU A CA 1
ATOM 2417 C C . LEU A 1 321 ? -9.427 -3.571 24.715 1.00 91.69 321 LEU A C 1
ATOM 2419 O O . LEU A 1 321 ? -10.538 -3.907 24.314 1.00 91.69 321 LEU A O 1
ATOM 2423 N N . GLU A 1 322 ? -8.847 -4.132 25.772 1.00 97.31 322 GLU A N 1
ATOM 2424 C CA . GLU A 1 322 ? -9.424 -5.263 26.498 1.00 97.31 322 GLU A CA 1
ATOM 2425 C C . GLU A 1 322 ? -9.708 -4.932 27.965 1.00 97.31 322 GLU A C 1
ATOM 2427 O O . GLU A 1 322 ? -9.006 -4.152 28.615 1.00 97.31 322 GLU A O 1
ATOM 2432 N N . ALA A 1 323 ? -10.754 -5.546 28.519 1.00 98.19 323 ALA A N 1
ATOM 2433 C CA . ALA A 1 323 ? -11.031 -5.511 29.947 1.00 98.19 323 ALA A CA 1
ATOM 2434 C C . ALA A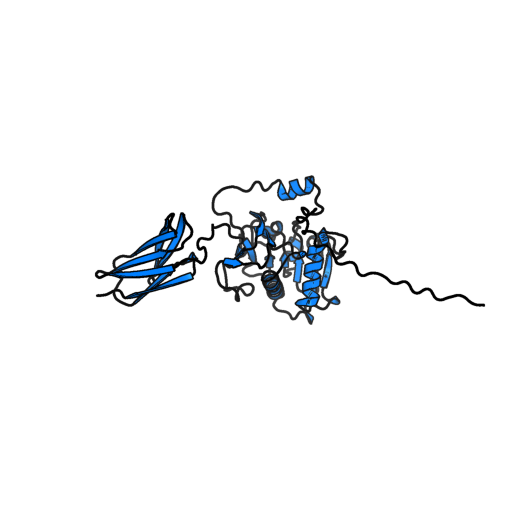 1 323 ? -11.550 -6.863 30.439 1.00 98.19 323 ALA A C 1
ATOM 2436 O O . ALA A 1 323 ? -12.537 -7.395 29.934 1.00 98.19 323 ALA A O 1
ATOM 2437 N N . LYS A 1 324 ? -10.922 -7.374 31.499 1.00 98.31 324 LYS A N 1
ATOM 2438 C CA . LYS A 1 324 ? -11.322 -8.615 32.164 1.00 98.31 324 LYS A CA 1
ATOM 2439 C C . LYS A 1 324 ? -12.269 -8.355 33.332 1.00 98.31 324 LYS A C 1
ATOM 2441 O O . LYS A 1 324 ? -12.169 -7.341 34.028 1.00 98.31 324 LYS A O 1
ATOM 2446 N N . THR A 1 325 ? -13.193 -9.276 33.578 1.00 98.31 325 THR A N 1
ATOM 2447 C CA . THR A 1 325 ? -14.064 -9.276 34.761 1.00 98.31 325 THR A CA 1
ATOM 2448 C C . THR A 1 325 ? -14.442 -10.704 35.148 1.00 98.31 325 THR A C 1
ATOM 2450 O O . THR A 1 325 ? -14.320 -11.611 34.338 1.00 98.31 325 THR A O 1
ATOM 2453 N N . VAL A 1 326 ? -14.911 -10.916 36.378 1.00 98.44 326 VAL A N 1
ATOM 2454 C CA . VAL A 1 326 ? -15.408 -12.222 36.837 1.00 98.44 326 VAL A CA 1
ATOM 2455 C C . VAL A 1 326 ? -16.913 -12.120 37.054 1.00 98.44 326 VAL A C 1
ATOM 2457 O O . VAL A 1 326 ? -17.383 -11.242 37.785 1.00 98.44 326 VAL A O 1
ATOM 2460 N N . CYS A 1 327 ? -17.674 -12.996 36.403 1.00 97.88 327 CYS A N 1
ATOM 2461 C CA . CYS A 1 327 ? -19.102 -13.167 36.624 1.00 97.88 327 CYS A CA 1
ATOM 2462 C C . CYS A 1 327 ? -19.339 -14.110 37.811 1.00 97.88 327 CYS A C 1
ATOM 2464 O O . CYS A 1 327 ? -18.929 -15.269 37.737 1.00 97.88 327 CYS A O 1
ATOM 2466 N N . PRO A 1 328 ? -19.967 -13.635 38.903 1.00 96.75 328 PRO A N 1
ATOM 2467 C CA . PRO A 1 328 ? -20.273 -14.479 40.052 1.00 96.75 328 PRO A CA 1
ATOM 2468 C C . PRO A 1 328 ? -21.411 -15.454 39.735 1.00 96.75 328 PRO A C 1
ATOM 2470 O O . PRO A 1 328 ? -22.249 -15.166 38.876 1.00 96.75 328 PRO A O 1
ATOM 2473 N N . GLU A 1 329 ? -21.450 -16.551 40.489 1.00 92.44 329 GLU A N 1
ATOM 2474 C CA . GLU A 1 329 ? -22.570 -17.502 40.536 1.00 92.44 329 GLU A CA 1
ATOM 2475 C C . GLU A 1 329 ? -23.891 -16.860 41.015 1.00 92.44 329 GLU A C 1
ATOM 2477 O O . GLU A 1 329 ? -23.904 -16.017 41.954 1.00 92.44 329 GLU A O 1
#

Solvent-accessible surface area (backbone atoms only — not comparable to full-atom values): 17947 Å² total; per-residue (Å²): 142,88,84,84,89,83,88,80,89,78,83,87,78,82,83,78,88,71,82,81,74,79,80,74,82,80,81,79,80,64,51,75,64,53,44,39,72,72,51,62,73,63,77,69,80,93,69,82,87,77,56,25,32,25,28,32,31,35,76,88,50,42,36,36,42,39,12,66,49,48,41,62,63,57,44,58,56,55,51,60,40,48,52,34,46,51,37,57,32,44,70,64,56,54,37,82,82,40,27,36,39,39,23,15,60,72,33,72,64,45,84,87,42,75,71,22,42,32,31,39,36,49,55,49,41,41,38,75,70,64,50,27,47,70,93,32,52,44,64,32,31,43,74,42,46,52,75,56,83,61,81,89,45,53,30,40,37,38,48,42,63,75,61,60,62,51,62,48,41,56,75,68,68,50,21,34,39,31,23,23,37,51,34,25,36,85,70,39,20,20,65,27,45,68,65,43,80,48,73,41,39,52,34,29,34,75,36,43,87,44,85,56,34,49,88,48,71,74,38,82,45,72,36,80,49,67,32,44,31,37,11,19,34,69,29,88,46,29,41,63,34,27,26,54,68,77,69,69,65,57,50,70,84,56,59,44,62,44,43,45,42,35,71,76,18,36,34,37,40,35,41,33,46,32,34,59,72,25,71,46,43,39,35,38,80,86,71,55,71,38,74,24,60,15,36,90,82,9,38,27,60,37,77,49,68,75,42,71,61,41,80,45,46,37,33,34,65,88,64,76,41,67,24,67,32,59,25,48,119

Sequence (329 aa):
MLIVCFAAHVFAATPAFTAAPAAPADDDGLTPQLRRDIYGGMNGPTGSGVDRDVIIVHRSKPIVYFGMYRTSMMTEPGWDLYARAVDWANGFKAPADSKVWLATYNGTLDPEYSAERDGIAVYGYLINTMGFPRENVHVAHQSSIETGNFDGYDIVLYVNLYPRDATNVLNQGKPFVTTSPGETDELGIGTGEGTMHEVRDNVYVLNTSHHITKTYEPGQMFLQAGMWMDASTAAGDGIVLIAADDRPATCGGGEKLKARCKRGGKLTAKVKGGLPDAVLTVALDTGETSQININDRGKGKAKFKDVAPGERTVTLTECGLEAKTVCPE

pLDDT: mean 87.32, std 19.2, range [32.69, 98.81]

Foldseek 3Di:
DDDDDDDDDDDDDDDDDDPDPDDPDDPLVADPVNCCVVPVVPPADPDDDDFFFQWKAFQPALEIAHFLQQLLPADPPSLVLVLQSCCVLLVNDQLARAAEEEAAAAQDCDPVDSRSSSVVSVLCCSCVPSNHDNVRYRGHHQQCLVPPDCPPHSAYERRHQDDYANLSVVVNRHNYYHNHLLCCVVVQFFDSDWNDWFWDQKKAFCDLVDRSRVVDDGTMDGRPGTTTGTGTGTHGSIDGGMGPDPQPLQAPPQKDWEWEADAQAKIKIKIARTDAQRWWWKAKPVRDIDIWGQHPRRMTMDIDGPHDFAKIWIAGVNNRDIYIYTHDD

Nearest PDB structures (foldseek):
  2yn3-assembly3_D  TM=6.022E-01  e=3.661E-02  Salmonella enterica subsp. enterica serovar Typhimurium str. LT2
  6ewo-assembly1_D  TM=5.114E-01  e=6.094E-03  Homo sapiens
  2yn3-assembly1_C  TM=6.003E-01  e=5.905E-02  Salmonella enterica subsp. enterica serovar Typhimurium str. LT2
  6ewa-assembly1_D  TM=5.035E-01  e=1.108E-02  Homo sapiens
  9bl5-assembly1_G  TM=3.594E-01  e=7.499E-02  Homo sapiens

Secondary structure (DSSP, 8-state):
----------PPPPPP-PPPPPPPPP--S--HHHHHHHHTT-----SS----EEEEEESSSSEEEE----GGG--TTHHHHHHHHHHHHTTT--GGG--EEEEESSSS--TTSGGGHHHHHHHHHHHHTS---GGGEEEEETTHHHH---TT-SEEEE--SS----HHHHHTT--EEE--GGGTTTTTSB-S---EEEEEEEEEE--SSSTTTTTS-SEEEEEEEEEEEEEB-B-TTEEEEEE---S--S--S--EEEEEEETTTEEEEEEESPPTT-EEEEEETTS-EEEEEPPTTSEEEEEE-SPPSEEEEEEEGGGTEEEEEEE--